Protein AF-A0A933PUY2-F1 (afdb_monomer)

Sequence (256 aa):
MKKISVLILAVFLLTACANAMVKNGATRDSQTAQNSDNEFVKNCPTQDKIGKDYCIFSNISWKVFYDQVAPDIKNCELISEKSPERSHCYWVYAMRAKDPSLCEKINDNFSQNSAGPSYGFLSKSNCKKELHYTAQDSDWRLEAGFPPYSDPVVLVYSGKAKLDGWLIEGGAKGEKNPDPYFHIADKDLQKLPFSMQKNQEYLLKVYSKENKFEKVPQKTIDRLKKFSEKIPATITVDKIEAFTEGSPILTIVDGK

Secondary structure (DSSP, 8-state):
--SHHHHHHHHHHHHHHHHHHHH------HHHHHHHHHHHHHTS-S--HHHHHHHHHHHHHHHHHHS-----GGGGGGS-TT-HHHHHHHHHHHHHHT-HHHHTTS-TTHHHH-SSGGGTT-SHHHHHHHHHHHHTT---EEEEEPPTTSSS-EEEEEEEEEEEEEEEE-S-TT-SSPPEEEEE-HHHHTTS-GGGTT--EEEEEEE-TTS-EEEPPHHHHHHHHTS-TTSPEEEEEEEEEEESSSPPEEEEP---

Radius of gyration: 23.92 Å; Cα contacts (8 Å, |Δi|>4): 377; chains: 1; bounding box: 74×52×61 Å

Mean predicted aligned error: 12.04 Å

pLDDT: mean 75.74, std 13.82, range [39.62, 96.81]

Solvent-accessible surface area (backbone atoms only — not comparable to full-atom values): 14546 Å² total; per-residue (Å²): 132,76,71,65,64,57,57,55,54,53,53,52,55,54,55,52,54,57,56,54,57,68,71,64,64,66,84,73,51,70,65,64,54,55,60,56,60,57,52,58,61,68,67,44,64,93,53,58,74,65,54,36,33,51,47,46,41,48,58,50,48,46,37,53,42,72,66,73,45,83,68,66,72,67,59,40,70,73,24,49,90,89,39,65,55,29,25,47,45,30,44,54,50,16,61,74,70,67,36,66,74,38,19,72,70,27,54,53,75,51,41,79,69,53,95,52,86,76,46,63,64,55,28,36,69,48,41,45,50,49,42,52,48,59,68,52,93,45,67,51,40,80,60,32,59,53,53,92,75,46,85,57,39,34,42,32,33,38,27,74,44,79,39,42,19,39,77,43,89,43,68,64,95,84,57,93,75,47,62,51,22,37,35,48,36,76,90,41,33,80,74,46,62,69,94,49,49,85,56,50,58,23,39,49,31,26,64,44,96,82,80,40,82,40,79,59,54,66,70,57,53,56,56,46,60,70,37,41,100,88,41,68,38,75,47,55,31,44,38,37,37,41,39,73,58,73,68,30,34,39,22,33,58,88,69,129

Foldseek 3Di:
DPPVVVVVVVVVVVVVVVVVVVVPPDPPPPPVVLVVLVVQLVPQPPDPLLSSLLSLLQSLQCCLQPVVDNPPLCSLVVRDLPDQSSLVSLLSNCQVVLPLVSLVSHDQVVLPPPPDLQSVCSHSVNSVVLSVLSVPDAQWDFNHFDRVPPVFTKTKIFGKDKFWWAWDQDDDPPDPDGFIKTFTDLVCLSNDRPVRSVARIAGEWAQDPVRDTDGDPVVVVVVRVVCDPVHTDIFIFGMWMDTSDDHIHTYGHPDD

Structure (mmCIF, N/CA/C/O backbone):
data_AF-A0A933PUY2-F1
#
_entry.id   AF-A0A933PUY2-F1
#
loop_
_atom_site.group_PDB
_atom_site.id
_atom_site.type_symbol
_atom_site.label_atom_id
_atom_site.label_alt_id
_atom_site.label_comp_id
_atom_site.label_asym_id
_atom_site.label_entity_id
_atom_site.label_seq_id
_atom_site.pdbx_PDB_ins_code
_atom_site.Cartn_x
_atom_site.Cartn_y
_atom_site.Cartn_z
_atom_site.occupancy
_atom_site.B_iso_or_equiv
_atom_site.auth_seq_id
_atom_site.auth_comp_id
_atom_site.auth_asym_id
_atom_site.auth_atom_id
_atom_site.pdbx_PDB_model_num
ATOM 1 N N . MET A 1 1 ? -52.026 -31.944 -25.870 1.00 57.47 1 MET A N 1
ATOM 2 C CA . MET A 1 1 ? -50.847 -31.838 -26.767 1.00 57.47 1 MET A CA 1
ATOM 3 C C . MET A 1 1 ? -50.305 -30.410 -26.987 1.00 57.47 1 MET A C 1
ATOM 5 O O . MET A 1 1 ? -49.364 -30.263 -27.746 1.00 57.47 1 MET A O 1
ATOM 9 N N . LYS A 1 2 ? -50.782 -29.352 -26.298 1.00 57.75 2 LYS A N 1
ATOM 10 C CA . LYS A 1 2 ? -50.285 -27.967 -26.506 1.00 57.75 2 LYS A CA 1
ATOM 11 C C . LYS A 1 2 ? -49.061 -27.549 -25.663 1.00 57.75 2 LYS A C 1
ATOM 13 O O . LYS A 1 2 ? -48.456 -26.529 -25.954 1.00 57.75 2 LYS A O 1
ATOM 18 N N . LYS A 1 3 ? -48.670 -28.319 -24.637 1.00 56.59 3 LYS A N 1
ATOM 19 C CA . LYS A 1 3 ? -47.583 -27.932 -23.710 1.00 56.59 3 LYS A CA 1
ATOM 20 C C . LYS A 1 3 ? -46.166 -28.244 -24.220 1.00 56.59 3 LYS A C 1
ATOM 22 O O . LYS A 1 3 ? -45.227 -27.571 -23.822 1.00 56.59 3 LYS A O 1
ATOM 27 N N . ILE A 1 4 ? -46.015 -29.206 -25.134 1.00 68.88 4 ILE A N 1
ATOM 28 C CA . ILE A 1 4 ? -44.698 -29.610 -25.663 1.00 68.88 4 ILE A CA 1
ATOM 29 C C . ILE A 1 4 ? -44.145 -28.558 -26.643 1.00 68.88 4 ILE A C 1
ATOM 31 O O . ILE A 1 4 ? -42.944 -28.312 -26.674 1.00 68.88 4 ILE A O 1
ATOM 35 N N . SER A 1 5 ? -45.019 -27.849 -27.366 1.00 65.38 5 SER A N 1
ATOM 36 C CA . SER A 1 5 ? -44.603 -26.856 -28.368 1.00 65.38 5 SER A CA 1
ATOM 37 C C . SER A 1 5 ? -43.933 -25.611 -27.771 1.00 65.38 5 SER A C 1
ATOM 39 O O . SER A 1 5 ? -43.093 -25.001 -28.424 1.00 65.38 5 SER A O 1
ATOM 41 N N . VAL A 1 6 ? -44.273 -25.237 -26.532 1.00 71.69 6 VAL A N 1
ATOM 42 C CA . VAL A 1 6 ? -43.712 -24.042 -25.872 1.00 71.69 6 VAL A CA 1
ATOM 43 C C . VAL A 1 6 ? -42.293 -24.304 -25.359 1.00 71.69 6 VAL A C 1
ATOM 45 O O . VAL A 1 6 ? -41.432 -23.432 -25.437 1.00 71.69 6 VAL A O 1
ATOM 48 N N . LEU A 1 7 ? -42.025 -25.527 -24.892 1.00 71.75 7 LEU A N 1
ATOM 49 C CA . LEU A 1 7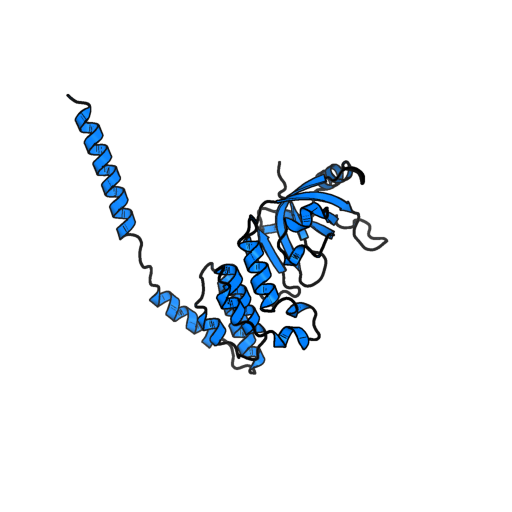 ? -40.720 -25.918 -24.356 1.00 71.75 7 LEU A CA 1
ATOM 50 C C . LEU A 1 7 ? -39.645 -25.988 -25.448 1.00 71.75 7 LEU A C 1
ATOM 52 O O . LEU A 1 7 ? -38.524 -25.541 -25.231 1.00 71.75 7 LEU A O 1
ATOM 56 N N . ILE A 1 8 ? -40.002 -26.464 -26.644 1.00 72.50 8 ILE A N 1
ATOM 57 C CA . ILE A 1 8 ? -39.070 -26.524 -27.780 1.00 72.50 8 ILE A CA 1
ATOM 58 C C . ILE A 1 8 ? -38.694 -25.107 -28.243 1.00 72.50 8 ILE A C 1
ATOM 60 O O . ILE A 1 8 ? -37.520 -24.834 -28.481 1.00 72.50 8 ILE A O 1
ATOM 64 N N . LEU A 1 9 ? -39.651 -24.172 -28.284 1.00 71.81 9 LEU A N 1
ATOM 65 C CA . LEU A 1 9 ? -39.380 -22.791 -28.697 1.00 71.81 9 LEU A CA 1
ATOM 66 C C . LEU A 1 9 ? -38.437 -22.059 -27.720 1.00 71.81 9 LEU A C 1
ATOM 68 O O . LEU A 1 9 ? -37.551 -21.323 -28.152 1.00 71.81 9 LEU A O 1
ATOM 72 N N . ALA A 1 10 ? -38.586 -22.297 -26.412 1.00 70.94 10 ALA A N 1
ATOM 73 C CA . ALA A 1 10 ? -37.725 -21.701 -25.387 1.00 70.94 10 ALA A CA 1
ATOM 74 C C . ALA A 1 10 ? -36.272 -22.206 -25.468 1.00 70.94 10 ALA A C 1
ATOM 76 O O . ALA A 1 10 ? -35.338 -21.420 -25.311 1.00 70.94 10 ALA A O 1
ATOM 77 N N . VAL A 1 11 ? -36.067 -23.493 -25.772 1.00 74.12 11 VAL A N 1
ATOM 78 C CA . VAL A 1 11 ? -34.722 -24.073 -25.936 1.00 74.12 11 VAL A CA 1
ATOM 79 C C . VAL A 1 11 ? -34.009 -23.489 -27.161 1.00 74.12 11 VAL A C 1
ATOM 81 O O . VAL A 1 11 ? -32.826 -23.157 -27.064 1.00 74.12 11 VAL A O 1
ATOM 84 N N . PHE A 1 12 ? -34.721 -23.283 -28.277 1.00 69.12 12 PHE A N 1
ATOM 85 C CA . PHE A 1 12 ? -34.154 -22.650 -29.478 1.00 69.12 12 PHE A CA 1
ATOM 86 C C . PHE A 1 12 ? -33.810 -21.167 -29.269 1.00 69.12 12 PHE A C 1
ATOM 88 O O . PHE A 1 12 ? -32.767 -20.708 -29.736 1.00 69.12 12 PHE A O 1
ATOM 95 N N . LEU A 1 13 ? -34.629 -20.421 -28.520 1.00 64.12 13 LEU A N 1
ATOM 96 C CA . LEU A 1 13 ? -34.333 -19.026 -28.167 1.00 64.12 13 LEU A CA 1
ATOM 97 C C . LEU A 1 13 ? -33.094 -18.907 -27.264 1.00 64.12 13 LEU A C 1
ATOM 99 O O . LEU A 1 13 ? -32.265 -18.022 -27.473 1.00 64.12 13 LEU A O 1
ATOM 103 N N . LEU A 1 14 ? -32.915 -19.827 -26.313 1.00 61.06 14 LEU A N 1
ATOM 104 C CA . LEU A 1 14 ? -31.740 -19.837 -25.435 1.00 61.06 14 LEU A CA 1
ATOM 105 C C . LEU A 1 14 ? -30.445 -20.211 -26.179 1.00 61.06 14 LEU A C 1
ATOM 107 O O . LEU A 1 14 ? -29.402 -19.606 -25.928 1.00 61.06 14 LEU A O 1
ATOM 111 N N . THR A 1 15 ? -30.497 -21.144 -27.136 1.00 65.06 15 THR A N 1
ATOM 112 C CA . THR A 1 15 ? -29.311 -21.515 -27.939 1.00 65.06 15 THR A CA 1
ATOM 113 C C . THR A 1 15 ? -28.927 -20.449 -28.968 1.00 65.06 15 THR A C 1
ATOM 115 O O . THR A 1 15 ? -27.737 -20.253 -29.225 1.00 65.06 15 THR A O 1
ATOM 118 N N . ALA A 1 16 ? -29.891 -19.704 -29.516 1.00 58.81 16 ALA A N 1
ATOM 119 C CA . ALA A 1 16 ? -29.602 -18.589 -30.419 1.00 58.81 16 ALA A CA 1
ATOM 120 C C . ALA A 1 16 ? -28.884 -17.426 -29.705 1.00 58.81 16 ALA A C 1
ATOM 122 O O . ALA A 1 16 ? -27.938 -16.857 -30.256 1.00 58.81 16 ALA A O 1
ATOM 123 N N . CYS A 1 17 ? -29.259 -17.119 -28.458 1.00 54.66 17 CYS A N 1
ATOM 124 C CA . CYS A 1 17 ? -28.593 -16.078 -27.668 1.00 54.66 17 CYS A CA 1
ATOM 125 C C . CYS A 1 17 ? -27.148 -16.446 -27.296 1.00 54.66 17 CYS A C 1
ATOM 127 O O . CYS A 1 17 ? -26.269 -15.587 -27.355 1.00 54.66 17 CYS A O 1
ATOM 129 N N . ALA A 1 18 ? -26.873 -17.718 -26.983 1.00 54.16 18 ALA A N 1
ATOM 130 C CA . ALA A 1 18 ? -25.517 -18.169 -26.657 1.00 54.16 18 ALA A CA 1
ATOM 131 C C . ALA A 1 18 ? -24.551 -18.029 -27.852 1.00 54.16 18 ALA A C 1
ATOM 133 O O . ALA A 1 18 ? -23.418 -17.579 -27.690 1.00 54.16 18 ALA A O 1
ATOM 134 N N . ASN A 1 19 ? -25.012 -18.321 -29.073 1.00 53.06 19 ASN A N 1
ATOM 135 C CA . ASN A 1 19 ? -24.177 -18.220 -30.275 1.00 53.06 19 ASN A CA 1
ATOM 136 C C . ASN A 1 19 ? -23.963 -16.774 -30.759 1.00 53.06 19 ASN A C 1
ATOM 138 O O . ASN A 1 19 ? -22.930 -16.479 -31.365 1.00 53.06 19 ASN A O 1
ATOM 142 N N . ALA A 1 20 ? -24.891 -15.856 -30.467 1.00 52.94 20 ALA A N 1
ATOM 143 C CA . ALA A 1 20 ? -24.718 -14.432 -30.762 1.00 52.94 20 ALA A CA 1
ATOM 144 C C . ALA A 1 20 ? -23.666 -13.766 -29.852 1.00 52.94 20 ALA A C 1
ATOM 146 O O . ALA A 1 20 ? -22.964 -12.853 -30.286 1.00 52.94 20 ALA A O 1
ATOM 147 N N . MET A 1 21 ? -23.499 -14.257 -28.619 1.00 48.38 21 MET A N 1
ATOM 148 C CA . MET A 1 21 ? -22.499 -13.731 -27.680 1.00 48.38 21 MET A CA 1
ATOM 149 C C . MET A 1 21 ? -21.068 -14.195 -27.994 1.00 48.38 21 MET A C 1
ATOM 151 O O . MET A 1 21 ? -20.126 -13.458 -27.723 1.00 48.38 21 MET A O 1
ATOM 155 N N . VAL A 1 22 ? -20.884 -15.355 -28.638 1.00 48.91 22 VAL A N 1
ATOM 156 C CA . VAL A 1 22 ? -19.548 -15.853 -29.033 1.00 48.91 22 VAL A CA 1
ATOM 157 C C . VAL A 1 22 ? -19.004 -15.143 -30.282 1.00 48.91 22 VAL A C 1
ATOM 159 O O . VAL A 1 22 ? -17.794 -14.992 -30.417 1.00 48.91 22 VAL A O 1
ATOM 162 N N . LYS A 1 23 ? -19.868 -14.653 -31.184 1.00 45.50 23 LYS A N 1
ATOM 163 C CA . LYS A 1 23 ? -19.433 -13.964 -32.419 1.00 45.50 23 LYS A CA 1
ATOM 164 C C . LYS A 1 23 ? -19.287 -12.446 -32.297 1.00 45.50 23 LYS A C 1
ATOM 166 O O . LYS A 1 23 ? -18.572 -11.858 -33.099 1.00 45.50 23 LYS A O 1
ATOM 171 N N . ASN A 1 24 ? -19.904 -11.830 -31.288 1.00 42.94 24 ASN A N 1
ATOM 172 C CA . ASN A 1 24 ? -19.776 -10.393 -31.014 1.00 42.94 24 ASN A CA 1
ATOM 173 C C . ASN A 1 24 ? -18.809 -10.075 -29.862 1.00 42.94 24 ASN A C 1
ATOM 175 O O . ASN A 1 24 ? -18.740 -8.927 -29.421 1.00 42.94 24 ASN A O 1
ATOM 179 N N . GLY A 1 25 ? -18.019 -11.060 -29.418 1.00 43.62 25 GLY A N 1
ATOM 180 C CA . GLY A 1 25 ? -16.752 -10.838 -28.721 1.00 43.62 25 GLY A CA 1
ATOM 181 C C . GLY A 1 25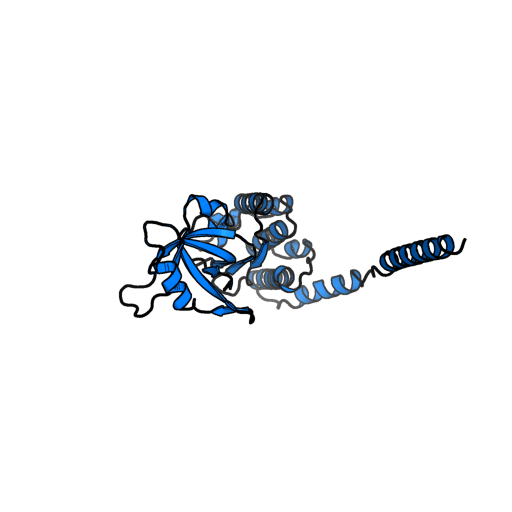 ? -15.758 -10.195 -29.682 1.00 43.62 25 GLY A C 1
ATOM 182 O O . GLY A 1 25 ? -14.834 -10.838 -30.170 1.00 43.62 25 GLY A O 1
ATOM 183 N N . ALA A 1 26 ? -16.035 -8.938 -30.016 1.00 43.59 26 ALA A N 1
ATOM 184 C CA . ALA A 1 26 ? -15.254 -8.108 -30.895 1.00 43.59 26 ALA A CA 1
ATOM 185 C C . ALA A 1 26 ? -13.803 -8.094 -30.410 1.00 43.59 26 ALA A C 1
ATOM 187 O O . ALA A 1 26 ? -13.485 -7.569 -29.342 1.00 43.59 26 ALA A O 1
ATOM 188 N N . THR A 1 27 ? -12.926 -8.627 -31.253 1.00 43.50 27 THR A N 1
ATOM 189 C CA . THR A 1 27 ? -11.567 -8.136 -31.451 1.00 43.50 27 THR A CA 1
ATOM 190 C C . THR A 1 27 ? -11.649 -6.640 -31.746 1.00 43.50 27 THR A C 1
ATOM 192 O O . THR A 1 27 ? -11.648 -6.214 -32.896 1.00 43.50 27 THR A O 1
ATOM 195 N N . ARG A 1 28 ? -11.814 -5.831 -30.700 1.00 43.00 28 ARG A N 1
ATOM 196 C CA . ARG A 1 28 ? -11.628 -4.387 -30.758 1.00 43.00 28 ARG A CA 1
ATOM 197 C C . ARG A 1 28 ? -10.122 -4.169 -30.841 1.00 43.00 28 ARG A C 1
ATOM 199 O O . ARG A 1 28 ? -9.434 -4.218 -29.830 1.00 43.00 28 ARG A O 1
ATOM 206 N N . ASP A 1 29 ? -9.636 -4.095 -32.074 1.00 47.53 29 ASP A N 1
ATOM 207 C CA . ASP A 1 29 ? -8.314 -3.675 -32.535 1.00 47.53 29 ASP A CA 1
ATOM 208 C C . ASP A 1 29 ? -7.186 -3.647 -31.491 1.00 47.53 29 ASP A C 1
ATOM 210 O O . ASP A 1 29 ? -6.695 -2.589 -31.091 1.00 47.53 29 ASP A O 1
ATOM 214 N N . SER A 1 30 ? -6.675 -4.828 -31.137 1.00 49.94 30 SER A N 1
ATOM 215 C CA . SER A 1 30 ? -5.398 -4.947 -30.418 1.00 49.94 30 SER A CA 1
ATOM 216 C C . SER A 1 30 ? -4.246 -4.249 -31.163 1.00 49.94 30 SER A C 1
ATOM 218 O O . SER A 1 30 ? -3.266 -3.865 -30.536 1.00 49.94 30 SER A O 1
ATOM 220 N N . GLN A 1 31 ? -4.353 -4.063 -32.484 1.00 45.78 31 GLN A N 1
ATOM 221 C CA . GLN A 1 31 ? -3.331 -3.403 -33.303 1.00 45.78 31 GLN A CA 1
ATOM 222 C C . GLN A 1 31 ? -3.412 -1.869 -33.266 1.00 45.78 31 GLN A C 1
ATOM 224 O O . GLN A 1 31 ? -2.373 -1.210 -33.272 1.00 45.78 31 GLN A O 1
ATOM 229 N N . THR A 1 32 ? -4.608 -1.281 -33.165 1.00 46.34 32 THR A N 1
ATOM 230 C CA . THR A 1 32 ? -4.757 0.183 -33.057 1.00 46.34 32 THR A CA 1
ATOM 231 C C . THR A 1 32 ? -4.346 0.671 -31.662 1.00 46.34 32 THR A C 1
ATOM 233 O O . THR A 1 32 ? -3.706 1.715 -31.548 1.00 46.34 32 THR A O 1
ATOM 236 N N . ALA A 1 33 ? -4.598 -0.125 -30.613 1.00 49.84 33 ALA A N 1
ATOM 237 C CA . ALA A 1 33 ? -4.091 0.149 -29.266 1.00 49.84 33 ALA A CA 1
ATOM 238 C C . ALA A 1 33 ? -2.550 0.058 -29.193 1.00 49.84 33 ALA A C 1
ATOM 240 O O . ALA A 1 33 ? -1.905 1.004 -28.741 1.00 49.84 33 ALA A O 1
ATOM 241 N N . GLN A 1 34 ? -1.949 -1.003 -29.754 1.00 50.91 34 GLN A N 1
ATOM 242 C CA . GLN A 1 34 ? -0.489 -1.198 -29.748 1.00 50.91 34 GLN A CA 1
ATOM 243 C C . GLN A 1 34 ? 0.292 -0.082 -30.460 1.00 50.91 34 GLN A C 1
ATOM 245 O O . GLN A 1 34 ? 1.385 0.283 -30.022 1.00 50.91 34 GLN A O 1
ATOM 250 N N . ASN A 1 35 ? -0.249 0.492 -31.540 1.00 51.06 35 ASN A N 1
ATOM 251 C CA . ASN A 1 35 ? 0.417 1.595 -32.241 1.00 51.06 35 ASN A CA 1
ATOM 252 C C . ASN A 1 35 ? 0.384 2.911 -31.448 1.00 51.06 35 ASN A C 1
ATOM 254 O O . ASN A 1 35 ? 1.354 3.668 -31.505 1.00 51.06 35 ASN A O 1
ATOM 258 N N . SER A 1 36 ? -0.669 3.146 -30.658 1.00 57.84 36 SER A N 1
ATOM 259 C CA . SER A 1 36 ? -0.760 4.313 -29.767 1.00 57.84 36 SER A CA 1
ATOM 260 C C . SER A 1 36 ? 0.171 4.209 -28.549 1.00 57.84 36 SER A C 1
ATOM 262 O O . SER A 1 36 ? 0.655 5.218 -28.035 1.00 57.84 36 SER A O 1
ATOM 264 N N . ASP A 1 37 ? 0.501 2.990 -28.110 1.00 59.59 37 ASP A N 1
ATOM 265 C CA . ASP A 1 37 ? 1.327 2.767 -26.920 1.00 59.59 37 ASP A CA 1
ATOM 266 C C . ASP A 1 37 ? 2.789 3.196 -27.110 1.00 59.59 37 ASP A C 1
ATOM 268 O O . ASP A 1 37 ? 3.409 3.712 -26.177 1.00 59.59 37 ASP A O 1
ATOM 272 N N . ASN A 1 38 ? 3.312 3.077 -28.333 1.00 64.19 38 ASN A N 1
ATOM 273 C CA . ASN A 1 38 ? 4.666 3.520 -28.677 1.00 64.19 38 ASN A CA 1
ATOM 274 C C . ASN A 1 38 ? 4.781 5.036 -28.896 1.00 64.19 38 ASN A C 1
ATOM 276 O O . ASN A 1 38 ? 5.894 5.562 -28.927 1.00 64.19 38 ASN A O 1
ATOM 280 N N . GLU A 1 39 ? 3.672 5.752 -29.075 1.00 73.69 39 GLU A N 1
ATOM 281 C CA . GLU A 1 39 ? 3.687 7.196 -29.330 1.00 73.69 39 GLU A CA 1
ATOM 282 C C . GLU A 1 39 ? 4.026 7.995 -28.062 1.00 73.69 39 GLU A C 1
ATOM 284 O O . GLU A 1 39 ? 4.783 8.959 -28.112 1.00 73.69 39 GLU A O 1
ATOM 289 N N . PHE A 1 40 ? 3.597 7.521 -26.890 1.00 69.56 40 PHE A N 1
ATOM 290 C CA . PHE A 1 40 ? 3.908 8.166 -25.609 1.00 69.56 40 PHE A CA 1
ATOM 291 C C . PHE A 1 40 ? 5.377 8.042 -25.208 1.00 69.56 40 PHE A C 1
ATOM 293 O O . PHE A 1 40 ? 5.968 9.010 -24.736 1.00 69.56 40 PHE A O 1
ATOM 300 N N . VAL A 1 41 ? 5.994 6.880 -25.449 1.00 69.06 41 VAL A N 1
ATOM 301 C CA . VAL A 1 41 ? 7.438 6.684 -25.222 1.00 69.06 41 VAL A CA 1
ATOM 302 C C . VAL A 1 41 ? 8.251 7.660 -26.078 1.00 69.06 41 VAL A C 1
ATOM 304 O O . VAL A 1 41 ? 9.275 8.176 -25.631 1.00 69.06 41 VAL A O 1
ATOM 307 N N . LYS A 1 42 ? 7.783 7.948 -27.300 1.00 76.25 42 LYS A N 1
ATOM 308 C CA . LYS A 1 42 ? 8.421 8.910 -28.210 1.00 76.25 42 LYS A CA 1
ATOM 309 C C . LYS A 1 42 ? 8.278 10.361 -27.741 1.00 76.25 42 LYS A C 1
ATOM 311 O O . LYS A 1 42 ? 9.130 11.170 -28.089 1.00 76.25 42 LYS A O 1
ATOM 316 N N . ASN A 1 43 ? 7.258 10.670 -26.937 1.00 81.75 43 ASN A N 1
ATOM 317 C CA . ASN A 1 43 ? 7.008 12.012 -26.404 1.00 81.75 43 ASN A CA 1
ATOM 318 C C . ASN A 1 43 ? 7.809 12.332 -25.136 1.00 81.75 43 ASN A C 1
ATOM 320 O O . ASN A 1 43 ? 7.717 13.450 -24.631 1.00 81.75 43 ASN A O 1
ATOM 324 N N . CYS A 1 44 ? 8.611 11.394 -24.622 1.00 81.75 44 CYS A N 1
ATOM 325 C CA . CYS A 1 44 ? 9.568 11.719 -23.575 1.00 81.75 44 CYS A CA 1
ATOM 326 C C . CYS A 1 44 ? 10.633 12.667 -24.149 1.00 81.75 44 CYS A C 1
ATOM 328 O O . CYS A 1 44 ? 11.358 12.261 -25.064 1.00 81.75 44 CYS A O 1
ATOM 330 N N . PRO A 1 45 ? 10.732 13.920 -23.656 1.00 76.50 45 PRO A N 1
ATOM 331 C CA . PRO A 1 45 ? 11.694 14.880 -24.175 1.00 76.50 45 PRO A CA 1
ATOM 332 C C . PRO A 1 45 ? 13.106 14.303 -24.089 1.00 76.50 45 PRO A C 1
ATOM 334 O O . PRO A 1 45 ? 13.400 13.479 -23.220 1.00 76.50 45 PRO A O 1
ATOM 337 N N . THR A 1 46 ? 13.988 14.742 -24.987 1.00 65.25 46 THR A N 1
ATOM 338 C CA . THR A 1 46 ? 15.416 14.398 -24.973 1.00 65.25 46 THR A CA 1
ATOM 339 C C . THR A 1 46 ? 16.101 15.065 -23.779 1.00 65.25 46 THR A C 1
ATOM 341 O O . THR A 1 46 ? 16.874 16.009 -23.927 1.00 65.25 46 THR A O 1
ATOM 344 N N . GLN A 1 47 ? 15.748 14.625 -22.579 1.00 61.16 47 GLN A N 1
ATOM 345 C CA . GLN A 1 47 ? 16.474 14.900 -21.354 1.00 61.16 47 GLN A CA 1
ATOM 346 C C . GLN A 1 47 ? 17.725 14.015 -21.310 1.00 61.16 47 GLN A C 1
ATOM 348 O O . GLN A 1 47 ? 17.969 13.195 -22.205 1.00 61.16 47 GLN A O 1
ATOM 353 N N . ASP A 1 48 ? 18.534 14.186 -20.268 1.00 79.38 48 ASP A N 1
ATOM 354 C CA . ASP A 1 48 ? 19.587 13.228 -19.967 1.00 79.38 48 ASP A CA 1
ATOM 355 C C . ASP A 1 48 ? 19.018 11.802 -19.796 1.00 79.38 48 ASP A C 1
ATOM 357 O O . ASP A 1 48 ? 17.806 11.560 -19.750 1.00 79.38 48 ASP A O 1
ATOM 361 N N . LYS A 1 49 ? 19.915 10.814 -19.750 1.00 77.25 49 LYS A N 1
ATOM 362 C CA . LYS A 1 49 ? 19.523 9.401 -19.691 1.00 77.25 49 LYS A CA 1
ATOM 363 C C . LYS A 1 49 ? 18.584 9.104 -18.510 1.00 77.25 49 LYS A C 1
ATOM 365 O O . LYS A 1 49 ? 17.671 8.299 -18.664 1.00 77.25 49 LYS A O 1
ATOM 370 N N . ILE A 1 50 ? 18.788 9.781 -17.380 1.00 76.69 50 ILE A N 1
ATOM 371 C CA . ILE A 1 50 ? 17.995 9.617 -16.158 1.00 76.69 50 ILE A CA 1
ATOM 372 C C . ILE A 1 50 ? 16.572 10.141 -16.384 1.00 76.69 50 ILE A C 1
ATOM 374 O O . ILE A 1 50 ? 15.611 9.410 -16.148 1.00 76.69 50 ILE A O 1
ATOM 378 N N . GLY A 1 51 ? 16.424 11.355 -16.922 1.00 81.50 51 GLY A N 1
ATOM 379 C CA . GLY A 1 51 ? 15.119 11.943 -17.230 1.00 81.50 51 GLY A CA 1
ATOM 380 C C . GLY A 1 51 ? 14.310 11.115 -18.232 1.00 81.50 51 GLY A C 1
ATOM 381 O O . GLY A 1 51 ? 13.094 10.965 -18.086 1.00 81.50 51 GLY A O 1
ATOM 382 N N . LYS A 1 52 ? 14.980 10.488 -19.210 1.00 84.81 52 LYS A N 1
ATOM 383 C CA . LYS A 1 52 ? 14.321 9.589 -20.169 1.00 84.81 52 LYS A CA 1
ATOM 384 C C . LYS A 1 52 ? 13.791 8.310 -19.514 1.00 84.81 52 LYS A C 1
ATOM 386 O O . LYS A 1 52 ? 12.617 7.993 -19.703 1.00 84.81 52 LYS A O 1
ATOM 391 N N . ASP A 1 53 ? 14.629 7.583 -18.773 1.00 83.75 53 ASP A N 1
ATOM 392 C CA . ASP A 1 53 ? 14.234 6.343 -18.079 1.00 83.75 53 ASP A CA 1
ATOM 393 C C . ASP A 1 53 ? 13.054 6.597 -17.134 1.00 83.75 53 ASP A C 1
ATOM 395 O O . ASP A 1 53 ? 12.061 5.862 -17.127 1.00 83.75 53 ASP A O 1
ATOM 399 N N . TYR A 1 54 ? 13.133 7.711 -16.414 1.00 80.69 54 TYR A N 1
ATOM 400 C CA . TYR A 1 54 ? 12.096 8.171 -15.513 1.00 80.69 54 TYR A CA 1
ATOM 401 C C . TYR A 1 54 ? 10.784 8.491 -16.236 1.00 80.69 54 TYR A C 1
ATOM 403 O O . TYR A 1 54 ? 9.729 7.978 -15.854 1.00 80.69 54 TYR A O 1
ATOM 411 N N . CYS A 1 55 ? 10.824 9.265 -17.325 1.00 84.75 55 CYS A N 1
ATOM 412 C CA . CYS A 1 55 ? 9.634 9.573 -18.119 1.00 84.75 55 CYS A CA 1
ATOM 413 C C . CYS A 1 55 ? 8.951 8.305 -18.661 1.00 84.75 55 CYS A C 1
ATOM 415 O O . CYS A 1 55 ? 7.727 8.165 -18.571 1.00 84.75 55 CYS A O 1
ATOM 417 N N . ILE A 1 56 ? 9.731 7.347 -19.175 1.00 82.62 56 ILE A N 1
ATOM 418 C CA . ILE A 1 56 ? 9.208 6.072 -19.687 1.00 82.62 56 ILE A CA 1
ATOM 419 C C . ILE A 1 56 ? 8.517 5.292 -18.567 1.00 82.62 56 ILE A C 1
ATOM 421 O O . ILE A 1 56 ? 7.353 4.914 -18.706 1.00 82.62 56 ILE A O 1
ATOM 425 N N . PHE A 1 57 ? 9.206 5.092 -17.442 1.00 81.94 57 PHE A N 1
ATOM 426 C CA . PHE A 1 57 ? 8.667 4.386 -16.280 1.00 81.94 57 PHE A CA 1
ATOM 427 C C . PHE A 1 57 ? 7.351 4.972 -15.786 1.00 81.94 57 PHE A C 1
ATOM 429 O O . PHE A 1 57 ? 6.423 4.256 -15.412 1.00 81.94 57 PHE A O 1
ATOM 436 N N . SER A 1 58 ? 7.272 6.287 -15.808 1.00 79.31 58 SER A N 1
ATOM 437 C CA . SER A 1 58 ? 6.145 7.031 -15.278 1.00 79.31 58 SER A CA 1
ATOM 438 C C . SER A 1 58 ? 4.919 6.840 -16.139 1.00 79.31 58 SER A C 1
ATOM 440 O O . SER A 1 58 ? 3.871 6.461 -15.627 1.00 79.31 58 SER A O 1
ATOM 442 N N . ASN A 1 59 ? 5.079 6.975 -17.454 1.00 81.38 59 ASN A N 1
ATOM 443 C CA . ASN A 1 59 ? 4.019 6.670 -18.406 1.00 81.38 59 ASN A CA 1
ATOM 444 C C . ASN A 1 59 ? 3.554 5.210 -18.302 1.00 81.38 59 ASN A C 1
ATOM 446 O O . ASN A 1 59 ? 2.352 4.950 -18.342 1.00 81.38 59 ASN A O 1
ATOM 450 N N . ILE A 1 60 ? 4.482 4.260 -18.123 1.00 80.19 60 ILE A N 1
ATOM 451 C CA . ILE A 1 60 ? 4.127 2.850 -17.909 1.00 80.19 60 ILE A CA 1
ATOM 452 C C . ILE A 1 60 ? 3.315 2.701 -16.624 1.00 80.19 60 ILE A C 1
ATOM 454 O O . ILE A 1 60 ? 2.228 2.139 -16.666 1.00 80.19 60 ILE A O 1
ATOM 458 N N . SER A 1 61 ? 3.803 3.232 -15.503 1.00 73.31 61 SER A N 1
ATOM 459 C CA . SER A 1 61 ? 3.147 3.113 -14.198 1.00 73.31 61 SER A CA 1
ATOM 460 C C . SER A 1 61 ? 1.738 3.694 -14.227 1.00 73.31 61 SER A C 1
ATOM 462 O O . SER A 1 61 ? 0.795 3.018 -13.826 1.00 73.31 61 SER A O 1
ATOM 464 N N . TRP A 1 62 ? 1.569 4.895 -14.789 1.00 73.06 62 TRP A N 1
ATOM 465 C CA . TRP A 1 62 ? 0.254 5.512 -14.967 1.00 73.06 62 TRP A CA 1
ATOM 466 C C . TRP A 1 62 ? -0.707 4.593 -15.737 1.00 73.06 62 TRP A C 1
ATOM 468 O O . TRP A 1 62 ? -1.814 4.340 -15.263 1.00 73.06 62 TRP A O 1
ATOM 478 N N . LYS A 1 63 ? -0.276 4.005 -16.860 1.00 76.25 63 LYS A N 1
ATOM 479 C CA . LYS A 1 63 ? -1.116 3.066 -17.626 1.00 76.25 63 LYS A CA 1
ATOM 480 C C . LYS A 1 63 ? -1.430 1.783 -16.862 1.00 76.25 63 LYS A C 1
ATOM 482 O O . LYS A 1 63 ? -2.571 1.324 -16.884 1.00 76.25 63 LYS A O 1
ATOM 487 N N . VAL A 1 64 ? -0.438 1.195 -16.184 1.00 71.12 64 VAL A N 1
ATOM 488 C CA . VAL A 1 64 ? -0.649 -0.037 -15.408 1.00 71.12 64 VAL A CA 1
ATOM 489 C C . VAL A 1 64 ? -1.651 0.201 -14.276 1.00 71.12 64 VAL A C 1
ATOM 491 O O . VAL A 1 64 ? -2.449 -0.693 -13.998 1.00 71.12 64 VAL A O 1
ATOM 494 N N . PHE A 1 65 ? -1.629 1.364 -13.627 1.00 67.88 65 PHE A N 1
ATOM 495 C CA . PHE A 1 65 ? -2.473 1.614 -12.460 1.00 67.88 65 PHE A CA 1
ATOM 496 C C . PHE A 1 65 ? -3.855 2.179 -12.800 1.00 67.88 65 PHE A C 1
ATOM 498 O O . PHE A 1 65 ? -4.836 1.739 -12.208 1.00 67.88 65 PHE A O 1
ATOM 505 N N . TYR A 1 66 ? -3.972 3.101 -13.759 1.00 68.25 66 TYR A N 1
ATOM 506 C CA . TYR A 1 66 ? -5.231 3.823 -13.984 1.00 68.25 66 TYR A CA 1
ATOM 507 C C . TYR A 1 66 ? -6.056 3.278 -15.144 1.00 68.25 66 TYR A C 1
ATOM 509 O O . TYR A 1 66 ? -7.273 3.141 -15.023 1.00 68.25 66 TYR A O 1
ATOM 517 N N . ASP A 1 67 ? -5.415 2.910 -16.251 1.00 66.44 67 ASP A N 1
ATOM 518 C CA . ASP A 1 67 ? -6.158 2.646 -17.486 1.00 66.44 67 ASP A CA 1
ATOM 519 C C . ASP A 1 67 ? -6.743 1.230 -17.540 1.00 66.44 67 ASP A C 1
ATOM 521 O O . ASP A 1 67 ? -7.413 0.874 -18.506 1.00 66.44 67 ASP A O 1
ATOM 525 N N . GLN A 1 68 ? -6.474 0.388 -16.531 1.00 63.78 68 GLN A N 1
ATOM 526 C CA . GLN A 1 68 ? -6.785 -1.050 -16.505 1.00 63.78 68 GLN A CA 1
ATOM 527 C C . GLN A 1 68 ? -6.290 -1.832 -17.735 1.00 63.78 68 GLN A C 1
ATOM 529 O O . GLN A 1 68 ? -6.442 -3.053 -17.793 1.00 63.78 68 GLN A O 1
ATOM 534 N N . VAL A 1 69 ? -5.598 -1.195 -18.673 1.00 67.19 69 VAL A N 1
ATOM 535 C CA . VAL A 1 69 ? -4.879 -1.849 -19.755 1.00 67.19 69 VAL A CA 1
ATOM 536 C C . VAL A 1 69 ? -3.653 -2.492 -19.127 1.00 67.19 69 VAL A C 1
ATOM 538 O O . VAL A 1 69 ? -2.951 -1.860 -18.341 1.00 67.19 69 VAL A O 1
ATOM 541 N N . ALA A 1 70 ? -3.432 -3.779 -19.386 1.00 62.16 70 ALA A N 1
ATOM 542 C CA . ALA A 1 70 ? -2.140 -4.391 -19.112 1.00 62.16 70 ALA A CA 1
ATOM 543 C C . ALA A 1 70 ? -1.211 -3.894 -20.225 1.00 62.16 70 ALA A C 1
ATOM 545 O O . ALA A 1 70 ? -1.397 -4.320 -21.368 1.00 62.16 70 ALA A O 1
ATOM 546 N N . PRO A 1 71 ? -0.292 -2.950 -19.966 1.00 67.44 71 PRO A N 1
ATOM 547 C CA . PRO A 1 71 ? 0.610 -2.529 -21.021 1.00 67.44 71 PRO A CA 1
ATOM 548 C C . PRO A 1 71 ? 1.535 -3.702 -21.382 1.00 67.44 71 PRO A C 1
ATOM 550 O O . PRO A 1 71 ? 1.619 -4.701 -20.662 1.00 67.44 71 PRO A O 1
ATOM 553 N N . ASP A 1 72 ? 2.205 -3.628 -22.531 1.00 85.00 72 ASP A N 1
ATOM 554 C CA . ASP A 1 72 ? 3.163 -4.670 -22.898 1.00 85.00 72 ASP A CA 1
ATOM 555 C C . ASP A 1 72 ? 4.341 -4.624 -21.914 1.00 85.00 72 ASP A C 1
ATOM 557 O O . ASP A 1 72 ? 4.990 -3.589 -21.744 1.00 85.00 72 ASP A O 1
ATOM 561 N N . ILE A 1 73 ? 4.642 -5.754 -21.275 1.00 90.31 73 ILE A N 1
ATOM 562 C CA . ILE A 1 73 ? 5.787 -5.892 -20.373 1.00 90.31 73 ILE A CA 1
ATOM 563 C C . ILE A 1 73 ? 7.115 -5.523 -21.047 1.00 90.31 73 ILE A C 1
ATOM 565 O O . ILE A 1 73 ? 8.054 -5.085 -20.379 1.00 90.31 73 ILE A O 1
ATOM 569 N N . LYS A 1 74 ? 7.188 -5.627 -22.381 1.00 92.00 74 LYS A N 1
ATOM 570 C CA . LYS A 1 74 ? 8.327 -5.144 -23.174 1.00 92.00 74 LYS A CA 1
ATOM 571 C C . LYS A 1 74 ? 8.607 -3.658 -22.962 1.00 92.00 74 LYS A C 1
ATOM 573 O O . LYS A 1 74 ? 9.737 -3.236 -23.167 1.00 92.00 74 LYS A O 1
ATOM 578 N N . ASN A 1 75 ? 7.641 -2.871 -22.493 1.00 89.50 75 ASN A N 1
ATOM 579 C CA . ASN A 1 75 ? 7.871 -1.471 -22.158 1.00 89.50 75 ASN A CA 1
ATOM 580 C C . ASN A 1 75 ? 8.875 -1.312 -21.004 1.00 89.50 75 ASN A C 1
ATOM 582 O O . ASN A 1 75 ? 9.642 -0.353 -21.005 1.00 89.50 75 ASN A O 1
ATOM 586 N N . CYS A 1 76 ? 8.960 -2.270 -20.071 1.00 91.88 76 CYS A N 1
ATOM 587 C CA . CYS A 1 76 ? 10.010 -2.257 -19.048 1.00 91.88 76 CYS A CA 1
ATOM 588 C C . CYS A 1 76 ? 11.414 -2.434 -19.655 1.00 91.88 76 CYS A C 1
ATOM 590 O O . CYS A 1 76 ? 12.390 -1.944 -19.094 1.00 91.88 76 CYS A O 1
ATOM 592 N N . GLU A 1 77 ? 11.535 -3.097 -20.811 1.00 94.50 77 GLU A N 1
ATOM 593 C CA . GLU A 1 77 ? 12.813 -3.267 -21.519 1.00 94.50 77 GLU A CA 1
ATOM 594 C C . GLU A 1 77 ? 13.316 -1.952 -22.140 1.00 94.50 77 GLU A C 1
ATOM 596 O O . GLU A 1 77 ? 14.502 -1.839 -22.449 1.00 94.50 77 GLU A O 1
ATOM 601 N N . LEU A 1 78 ? 12.438 -0.952 -22.297 1.00 91.31 78 LEU A N 1
ATOM 602 C CA . LEU A 1 78 ? 12.784 0.379 -22.809 1.00 91.31 78 LEU A CA 1
ATOM 603 C C . LEU A 1 78 ? 13.474 1.256 -21.757 1.00 91.31 78 LEU A C 1
ATOM 605 O O . LEU A 1 78 ? 14.126 2.236 -22.118 1.00 91.31 78 LEU A O 1
ATOM 609 N N . ILE A 1 79 ? 13.334 0.902 -20.477 1.00 89.81 79 ILE A N 1
ATOM 610 C CA . ILE A 1 79 ? 14.041 1.534 -19.367 1.00 89.81 79 ILE A CA 1
ATOM 611 C C . ILE A 1 79 ? 15.442 0.915 -19.285 1.00 89.81 79 ILE A C 1
ATOM 613 O O . ILE A 1 79 ? 15.610 -0.309 -19.381 1.00 89.81 79 ILE A O 1
ATOM 617 N N . SER A 1 80 ? 16.461 1.754 -19.098 1.00 92.88 80 SER A N 1
ATOM 618 C CA . SER A 1 80 ? 17.848 1.320 -18.928 1.00 92.88 80 SER A CA 1
ATOM 619 C C . SER A 1 80 ? 17.969 0.214 -17.879 1.00 92.88 80 SER A C 1
ATOM 621 O O . SER A 1 80 ? 17.441 0.305 -16.775 1.00 92.88 80 SER A O 1
ATOM 623 N N . GLU A 1 81 ? 18.751 -0.817 -18.194 1.00 91.06 81 GLU A N 1
ATOM 624 C CA . GLU A 1 81 ? 19.014 -1.955 -17.301 1.00 91.06 81 GLU A CA 1
ATOM 625 C C . GLU A 1 81 ? 19.567 -1.537 -15.927 1.00 91.06 81 GLU A C 1
ATOM 627 O O . GLU A 1 81 ? 19.306 -2.173 -14.906 1.00 91.06 81 GLU A O 1
ATOM 632 N N . LYS A 1 82 ? 20.318 -0.430 -15.906 1.00 88.69 82 LYS A N 1
ATOM 633 C CA . LYS A 1 82 ? 20.929 0.141 -14.701 1.00 88.69 82 LYS A CA 1
ATOM 634 C C . LYS A 1 82 ? 20.041 1.157 -13.974 1.00 88.69 82 LYS A C 1
ATOM 636 O O . LYS A 1 82 ? 20.530 1.790 -13.046 1.00 88.69 82 LYS A O 1
ATOM 641 N N . SER A 1 83 ? 18.791 1.339 -14.385 1.00 87.44 83 SER A N 1
ATOM 642 C CA . SER A 1 83 ? 17.861 2.242 -13.710 1.00 87.44 83 SER A CA 1
ATOM 643 C C . SER A 1 83 ? 17.018 1.468 -12.673 1.00 87.44 83 SER A C 1
ATOM 645 O O . SER A 1 83 ? 16.532 0.368 -12.972 1.00 87.44 83 SER A O 1
ATOM 647 N N . PRO A 1 84 ? 16.831 2.001 -11.449 1.00 86.69 84 PRO A N 1
ATOM 648 C CA . PRO A 1 84 ? 15.950 1.394 -10.448 1.00 86.69 84 PRO A CA 1
ATOM 649 C C . PRO A 1 84 ? 14.489 1.338 -10.918 1.00 86.69 84 PRO A C 1
ATOM 651 O O . PRO A 1 84 ? 13.761 0.401 -10.578 1.00 86.69 84 PRO A O 1
ATOM 654 N N . GLU A 1 85 ? 14.073 2.278 -11.766 1.00 87.62 85 GLU A N 1
ATOM 655 C CA . GLU A 1 85 ? 12.736 2.341 -12.351 1.00 87.62 85 GLU A CA 1
ATOM 656 C C . GLU A 1 85 ? 12.385 1.089 -13.165 1.00 87.62 85 GLU A C 1
ATOM 658 O O . GLU A 1 85 ? 11.237 0.645 -13.163 1.00 87.62 85 GLU A O 1
ATOM 663 N N . ARG A 1 86 ? 13.368 0.450 -13.811 1.00 91.31 86 ARG A N 1
ATOM 664 C CA . ARG A 1 86 ? 13.150 -0.820 -14.519 1.00 91.31 86 ARG A CA 1
ATOM 665 C C . ARG A 1 86 ? 12.757 -1.943 -13.563 1.00 91.31 86 ARG A C 1
ATOM 667 O O . ARG A 1 86 ? 11.842 -2.712 -13.854 1.00 91.31 86 ARG A O 1
ATOM 674 N N . SER A 1 87 ? 13.433 -2.035 -12.418 1.00 91.75 87 SER A N 1
ATOM 675 C CA . SER A 1 87 ? 13.110 -3.029 -11.386 1.00 91.75 87 SER A CA 1
ATOM 676 C C . SER A 1 87 ? 11.724 -2.772 -10.801 1.00 91.75 87 SER A C 1
ATOM 678 O O . SER A 1 87 ? 10.950 -3.710 -10.621 1.00 91.75 87 SER A O 1
ATOM 680 N N . HIS A 1 88 ? 11.378 -1.499 -10.588 1.00 87.06 88 HIS A N 1
ATOM 681 C CA . HIS A 1 88 ? 10.037 -1.108 -10.166 1.00 87.06 88 HIS A CA 1
ATOM 682 C C . HIS A 1 88 ? 8.982 -1.512 -11.209 1.00 87.06 88 HIS A C 1
ATOM 684 O O . HIS A 1 88 ? 7.990 -2.145 -10.861 1.00 87.06 88 HIS A O 1
ATOM 690 N N . CYS A 1 89 ? 9.228 -1.242 -12.495 1.00 90.44 89 CYS A N 1
ATOM 691 C CA . CYS A 1 89 ? 8.349 -1.651 -13.591 1.00 90.44 89 CYS A CA 1
ATOM 692 C C . CYS A 1 89 ? 8.036 -3.154 -13.521 1.00 90.44 89 CYS A C 1
ATOM 694 O O . CYS A 1 89 ? 6.869 -3.539 -13.446 1.00 90.44 89 CYS A O 1
ATOM 696 N N . TYR A 1 90 ? 9.066 -4.007 -13.440 1.00 92.25 90 TYR A N 1
ATOM 697 C CA . TYR A 1 90 ? 8.871 -5.456 -13.317 1.00 92.25 90 TYR A CA 1
ATOM 698 C C . TYR A 1 90 ? 8.133 -5.873 -12.056 1.00 92.25 90 TYR A C 1
ATOM 700 O O . TYR A 1 90 ? 7.297 -6.769 -12.129 1.00 92.25 90 TYR A O 1
ATOM 708 N N . TRP A 1 91 ? 8.410 -5.227 -10.924 1.00 88.69 91 TRP A N 1
ATOM 709 C CA . TRP A 1 91 ? 7.709 -5.498 -9.675 1.00 88.69 91 TRP A CA 1
ATOM 710 C C . TRP A 1 91 ? 6.199 -5.267 -9.820 1.00 88.69 91 TRP A C 1
ATOM 712 O O . TRP A 1 91 ? 5.413 -6.157 -9.503 1.00 88.69 91 TRP A O 1
ATOM 722 N N . VAL A 1 92 ? 5.784 -4.130 -10.391 1.00 85.25 92 VAL A N 1
ATOM 723 C CA . VAL A 1 92 ? 4.358 -3.822 -10.606 1.00 85.25 92 VAL A CA 1
ATOM 724 C C . VAL A 1 92 ? 3.701 -4.864 -11.518 1.00 85.25 92 VAL A C 1
ATOM 726 O O . VAL A 1 92 ? 2.616 -5.362 -11.206 1.00 85.25 92 VAL A O 1
ATOM 729 N N . TYR A 1 93 ? 4.361 -5.239 -12.620 1.00 88.31 93 TYR A N 1
ATOM 730 C CA . TYR A 1 93 ? 3.843 -6.279 -13.512 1.00 88.31 93 TYR A CA 1
ATOM 731 C C . TYR A 1 93 ? 3.753 -7.644 -12.840 1.00 88.31 93 TYR A C 1
ATOM 733 O O . TYR A 1 93 ? 2.749 -8.328 -13.025 1.00 88.31 93 TYR A O 1
ATOM 741 N N . ALA A 1 94 ? 4.763 -8.028 -12.057 1.00 90.25 94 ALA A N 1
ATOM 742 C CA . ALA A 1 94 ? 4.764 -9.273 -11.302 1.00 90.25 94 ALA A CA 1
ATOM 743 C C . ALA A 1 94 ? 3.524 -9.338 -10.409 1.00 90.25 94 ALA A C 1
ATOM 745 O O . ALA A 1 94 ? 2.727 -10.264 -10.548 1.00 90.25 94 ALA A O 1
ATOM 746 N N . MET A 1 95 ? 3.303 -8.301 -9.592 1.00 84.94 95 MET A N 1
ATOM 747 C CA . MET A 1 95 ? 2.166 -8.206 -8.672 1.00 84.94 95 MET A CA 1
ATOM 748 C C . MET A 1 95 ? 0.817 -8.262 -9.394 1.00 84.94 95 MET A C 1
ATOM 750 O O . MET A 1 95 ? -0.087 -8.983 -8.970 1.00 84.94 95 MET A O 1
ATOM 754 N N . ARG A 1 96 ? 0.678 -7.538 -10.510 1.00 81.56 96 ARG A N 1
ATOM 755 C CA . ARG A 1 96 ? -0.583 -7.475 -11.260 1.00 81.56 96 ARG A CA 1
ATOM 756 C C . ARG A 1 96 ? -0.890 -8.767 -12.017 1.00 81.56 96 ARG A C 1
ATOM 758 O O . ARG A 1 96 ? -2.030 -9.226 -12.003 1.00 81.56 96 ARG A O 1
ATOM 765 N N . ALA A 1 97 ? 0.112 -9.346 -12.676 1.00 86.62 97 ALA A N 1
ATOM 766 C CA . ALA A 1 97 ? -0.022 -10.598 -13.422 1.00 86.62 97 ALA A CA 1
ATOM 767 C C . ALA A 1 97 ? -0.007 -11.837 -12.511 1.00 86.62 97 ALA A C 1
ATOM 769 O O . ALA A 1 97 ? -0.282 -12.939 -12.982 1.00 86.62 97 ALA A O 1
ATOM 770 N N . LYS A 1 98 ? 0.318 -11.659 -11.223 1.00 87.25 98 LYS A N 1
ATOM 771 C CA . LYS A 1 98 ? 0.627 -12.734 -10.272 1.00 87.25 98 LYS A CA 1
ATOM 772 C C . LYS A 1 98 ? 1.696 -13.697 -10.806 1.00 87.25 98 LYS A C 1
ATOM 774 O O . LYS A 1 98 ? 1.619 -14.903 -10.582 1.00 87.25 98 LYS A O 1
ATOM 779 N N . ASP A 1 99 ? 2.682 -13.163 -11.525 1.00 91.62 99 ASP A N 1
ATOM 780 C CA . ASP A 1 99 ? 3.713 -13.948 -12.206 1.00 91.62 99 ASP A CA 1
ATOM 781 C C . ASP A 1 99 ? 5.072 -13.816 -11.491 1.00 91.62 99 ASP A C 1
ATOM 783 O O . ASP A 1 99 ? 5.768 -12.806 -11.652 1.00 91.62 99 ASP A O 1
ATOM 787 N N . PRO A 1 100 ? 5.496 -14.835 -10.718 1.00 94.12 100 PRO A N 1
ATOM 788 C CA . PRO A 1 100 ? 6.762 -14.799 -9.992 1.00 94.12 100 PRO A CA 1
ATOM 789 C C . PRO A 1 100 ? 7.992 -14.848 -10.898 1.00 94.12 100 PRO A C 1
ATOM 791 O O . PRO A 1 100 ? 9.077 -14.481 -10.442 1.00 94.12 100 PRO A O 1
ATOM 794 N N . SER A 1 101 ? 7.858 -15.254 -12.167 1.00 95.81 101 SER A N 1
ATOM 795 C CA . SER A 1 101 ? 8.979 -15.229 -13.113 1.00 95.81 101 SER A CA 1
ATOM 796 C C . SER A 1 101 ? 9.439 -13.797 -13.406 1.00 95.81 101 SER A C 1
ATOM 798 O O . SER A 1 101 ? 10.621 -13.561 -13.654 1.00 95.81 101 SER A O 1
ATOM 800 N N . LEU A 1 102 ? 8.541 -12.815 -13.285 1.00 95.00 102 LEU A N 1
ATOM 801 C CA . LEU A 1 102 ? 8.858 -11.401 -13.481 1.00 95.00 102 LEU A CA 1
ATOM 802 C C . LEU A 1 102 ? 9.682 -10.822 -12.333 1.00 95.00 102 LEU A C 1
ATOM 804 O O . LEU A 1 102 ? 10.502 -9.933 -12.561 1.00 95.00 102 LEU A O 1
ATOM 808 N N . CYS A 1 103 ? 9.556 -11.381 -11.126 1.00 95.69 103 CYS A N 1
ATOM 809 C CA . CYS A 1 103 ? 10.428 -11.018 -10.015 1.00 95.69 103 CYS A CA 1
ATOM 810 C C . CYS A 1 103 ? 11.901 -11.311 -10.329 1.00 95.69 103 CYS A C 1
ATOM 812 O O . CYS A 1 103 ? 12.767 -10.611 -9.822 1.00 95.69 103 CYS A O 1
ATOM 814 N N . GLU A 1 104 ? 12.218 -12.287 -11.191 1.00 96.81 104 GLU A N 1
ATOM 815 C CA . GLU A 1 104 ? 13.609 -12.579 -11.569 1.00 96.81 104 GLU A CA 1
ATOM 816 C C . GLU A 1 104 ? 14.268 -11.487 -12.409 1.00 96.81 104 GLU A C 1
ATOM 818 O O . GLU A 1 104 ? 15.499 -11.432 -12.481 1.00 96.81 104 GLU A O 1
ATOM 823 N N . LYS A 1 105 ? 13.466 -10.605 -13.012 1.00 95.88 105 LYS A N 1
ATOM 824 C CA . LYS A 1 105 ? 13.954 -9.470 -13.797 1.00 95.88 105 LYS A CA 1
ATOM 825 C C . LYS A 1 105 ? 14.303 -8.243 -12.945 1.00 95.88 105 LYS A C 1
ATOM 827 O O . LYS A 1 105 ? 14.865 -7.287 -13.476 1.00 95.88 105 LYS A O 1
ATOM 832 N N . ILE A 1 106 ? 13.995 -8.258 -11.645 1.00 93.88 106 ILE A N 1
ATOM 833 C CA . ILE A 1 106 ? 14.356 -7.190 -10.701 1.00 93.88 106 ILE A CA 1
ATOM 834 C C . ILE A 1 106 ? 15.852 -7.288 -10.384 1.00 93.88 106 ILE A C 1
ATOM 836 O O . ILE A 1 106 ? 16.374 -8.368 -10.109 1.00 93.88 106 ILE A O 1
ATOM 840 N N . ASN A 1 107 ? 16.549 -6.157 -10.415 1.00 93.25 107 ASN A N 1
ATOM 841 C CA . ASN A 1 107 ? 17.963 -6.074 -10.078 1.00 93.25 107 ASN A CA 1
ATOM 842 C C . ASN A 1 107 ? 18.140 -5.690 -8.598 1.00 93.25 107 ASN A C 1
ATOM 844 O O . ASN A 1 107 ? 17.909 -4.545 -8.214 1.00 93.25 107 ASN A O 1
ATOM 848 N N . ASP A 1 108 ? 18.593 -6.636 -7.771 1.00 89.62 108 ASP A N 1
ATOM 849 C CA . ASP A 1 108 ? 18.759 -6.437 -6.322 1.00 89.62 108 ASP A CA 1
ATOM 850 C C . ASP A 1 108 ? 19.842 -5.404 -5.956 1.00 89.62 108 ASP A C 1
ATOM 852 O O . ASP A 1 108 ? 19.849 -4.889 -4.835 1.00 89.62 108 ASP A O 1
ATOM 856 N N . ASN A 1 109 ? 20.727 -5.042 -6.893 1.00 87.06 109 ASN A N 1
ATOM 857 C CA . ASN A 1 109 ? 21.844 -4.127 -6.635 1.00 87.06 109 ASN A CA 1
ATOM 858 C C . ASN A 1 109 ? 21.402 -2.698 -6.272 1.00 87.06 109 ASN A C 1
ATOM 860 O O . ASN A 1 109 ? 22.197 -1.935 -5.721 1.00 87.06 109 ASN A O 1
ATOM 864 N N . PHE A 1 110 ? 20.151 -2.320 -6.553 1.00 77.12 110 PHE A N 1
ATOM 865 C CA . PHE A 1 110 ? 19.619 -1.008 -6.168 1.00 77.12 110 PHE A CA 1
ATOM 866 C C . PHE A 1 110 ? 19.282 -0.913 -4.681 1.00 77.12 110 PHE A C 1
ATOM 868 O O . PHE A 1 110 ? 19.402 0.164 -4.108 1.00 77.12 110 PHE A O 1
ATOM 875 N N . SER A 1 111 ? 18.938 -2.035 -4.043 1.00 65.81 111 SER A N 1
ATOM 876 C CA . SER A 1 111 ? 18.512 -2.062 -2.639 1.00 65.81 111 SER A CA 1
ATOM 877 C C . SER A 1 111 ? 19.625 -1.704 -1.646 1.00 65.81 111 SER A C 1
ATOM 879 O O . SER A 1 111 ? 19.333 -1.283 -0.532 1.00 65.81 111 SER A O 1
ATOM 881 N N . GLN A 1 112 ? 20.894 -1.859 -2.042 1.00 66.56 112 GLN A N 1
ATOM 882 C CA . GLN A 1 112 ? 22.047 -1.697 -1.148 1.00 66.56 112 GLN A CA 1
ATOM 883 C C . GLN A 1 112 ? 22.720 -0.324 -1.255 1.00 66.56 112 GLN A C 1
ATOM 885 O O . GLN A 1 112 ? 23.371 0.107 -0.308 1.00 66.56 112 GLN A O 1
ATOM 890 N N . ASN A 1 113 ? 22.569 0.364 -2.392 1.00 62.59 113 ASN A N 1
ATOM 891 C CA . ASN A 1 113 ? 23.336 1.576 -2.701 1.00 62.59 113 ASN A CA 1
ATOM 892 C C . ASN A 1 113 ? 22.500 2.859 -2.697 1.00 62.59 113 ASN A C 1
ATOM 894 O O . ASN A 1 113 ? 23.061 3.956 -2.688 1.00 62.59 113 ASN A O 1
ATOM 898 N N . SER A 1 114 ? 21.170 2.761 -2.711 1.00 60.78 114 SER A N 1
ATOM 899 C CA . SER A 1 114 ? 20.326 3.937 -2.541 1.00 60.78 114 SER A CA 1
ATOM 900 C C . SER A 1 114 ? 20.343 4.350 -1.070 1.00 60.78 114 SER A C 1
ATOM 902 O O . SER A 1 114 ? 19.749 3.679 -0.232 1.00 60.78 114 SER A O 1
ATOM 904 N N . ALA A 1 115 ? 20.966 5.484 -0.753 1.00 52.94 115 ALA A N 1
ATOM 905 C CA . ALA A 1 115 ? 20.947 6.087 0.586 1.00 52.94 115 ALA A CA 1
ATOM 906 C C . ALA A 1 115 ? 19.545 6.574 1.037 1.00 52.94 115 ALA A C 1
ATOM 908 O O . ALA A 1 115 ? 19.428 7.270 2.041 1.00 52.94 115 ALA A O 1
ATOM 909 N N . GLY A 1 116 ? 18.487 6.229 0.294 1.00 58.53 116 GLY A N 1
ATOM 910 C CA . GLY A 1 116 ? 17.102 6.573 0.586 1.00 58.53 116 GLY A CA 1
ATOM 911 C C . GLY A 1 116 ? 16.295 5.346 1.035 1.00 58.53 116 GLY A C 1
ATOM 912 O O . GLY A 1 116 ? 16.428 4.279 0.428 1.00 58.53 116 GLY A O 1
ATOM 913 N N . PRO A 1 117 ? 15.425 5.482 2.051 1.00 52.75 117 PRO A N 1
ATOM 914 C CA . PRO A 1 117 ? 14.610 4.389 2.595 1.00 52.75 117 PRO A CA 1
ATOM 915 C C . PRO A 1 117 ? 13.609 3.785 1.589 1.00 52.75 117 PRO A C 1
ATOM 917 O O . PRO A 1 117 ? 13.105 2.682 1.805 1.00 52.75 117 PRO A O 1
ATOM 920 N N . SER A 1 118 ? 13.341 4.465 0.472 1.00 61.31 118 SER A N 1
ATOM 921 C CA . SER A 1 118 ? 12.232 4.146 -0.434 1.00 61.31 118 SER A CA 1
ATOM 922 C C . SER A 1 118 ? 12.458 2.922 -1.335 1.00 61.31 118 SER A C 1
ATOM 924 O O . SER A 1 118 ? 11.489 2.293 -1.751 1.00 61.31 118 SER A O 1
ATOM 926 N N . TYR A 1 119 ? 13.707 2.524 -1.619 1.00 65.50 119 TYR A N 1
ATOM 927 C CA . TYR A 1 119 ? 13.992 1.464 -2.607 1.00 65.50 119 TYR A CA 1
ATOM 928 C C . TYR A 1 119 ? 14.291 0.080 -2.017 1.00 65.50 119 TYR A C 1
ATOM 930 O O . TYR A 1 119 ? 14.341 -0.899 -2.764 1.00 65.50 119 TYR A O 1
ATOM 938 N N . GLY A 1 120 ? 14.408 -0.050 -0.690 1.00 67.31 120 GLY A N 1
ATOM 939 C CA . GLY A 1 120 ? 14.636 -1.348 -0.030 1.00 67.31 120 GLY A CA 1
ATOM 940 C C . GLY A 1 120 ? 13.522 -2.378 -0.284 1.00 67.31 120 GLY A C 1
ATOM 941 O O . GLY A 1 120 ? 13.725 -3.582 -0.129 1.00 67.31 120 GLY A O 1
ATOM 942 N N . PHE A 1 121 ? 12.350 -1.920 -0.727 1.00 72.06 121 PHE A N 1
ATOM 943 C CA . PHE A 1 121 ? 11.223 -2.773 -1.095 1.00 72.06 121 PHE A CA 1
ATOM 944 C C . PHE A 1 121 ? 11.389 -3.458 -2.458 1.00 72.06 121 PHE A C 1
ATOM 946 O O . PHE A 1 121 ? 10.859 -4.554 -2.642 1.00 72.06 121 PHE A O 1
ATOM 953 N N . LEU A 1 122 ? 12.169 -2.888 -3.382 1.00 81.31 122 LEU A N 1
ATOM 954 C CA . LEU A 1 122 ? 12.328 -3.389 -4.751 1.00 81.31 122 LEU A CA 1
ATOM 955 C C . LEU A 1 122 ? 13.423 -4.463 -4.851 1.00 81.31 122 LEU A C 1
ATOM 957 O O . LEU A 1 122 ? 14.421 -4.288 -5.547 1.00 81.31 122 LEU A O 1
ATOM 961 N N . SER A 1 123 ? 13.235 -5.583 -4.152 1.00 90.19 123 SER A N 1
ATOM 962 C CA . SER A 1 123 ? 14.097 -6.767 -4.275 1.00 90.19 123 SER A CA 1
ATOM 963 C C . SER A 1 123 ? 13.338 -7.966 -4.837 1.00 90.19 123 SER A C 1
ATOM 965 O O . SER A 1 123 ? 12.121 -8.097 -4.655 1.00 90.19 123 SER A O 1
ATOM 967 N N . LYS A 1 124 ? 14.065 -8.894 -5.469 1.00 93.62 124 LYS A N 1
ATOM 968 C CA . LYS A 1 124 ? 13.537 -10.186 -5.929 1.00 93.62 124 LYS A CA 1
ATOM 969 C C . LYS A 1 124 ? 12.861 -10.944 -4.790 1.00 93.62 124 LYS A C 1
ATOM 971 O O . LYS A 1 124 ? 11.767 -11.482 -4.955 1.00 93.62 124 LYS A O 1
ATOM 976 N N . SER A 1 125 ? 13.514 -10.961 -3.625 1.00 91.06 125 SER A N 1
ATOM 977 C CA . SER A 1 125 ? 13.007 -11.574 -2.391 1.00 91.06 125 SER A CA 1
ATOM 978 C C . SER A 1 125 ? 11.646 -10.998 -2.007 1.00 91.06 125 SER A C 1
ATOM 980 O O . SER A 1 125 ? 10.698 -11.754 -1.796 1.00 91.06 125 SER A O 1
ATOM 982 N N . ASN A 1 126 ? 11.539 -9.669 -1.934 1.00 87.50 126 ASN A N 1
ATOM 983 C CA . ASN A 1 126 ? 10.309 -9.012 -1.500 1.00 87.50 126 ASN A CA 1
ATOM 984 C C . ASN A 1 126 ? 9.192 -9.198 -2.527 1.00 87.50 126 ASN A C 1
ATOM 986 O O . ASN A 1 126 ? 8.084 -9.539 -2.139 1.00 87.50 126 ASN A O 1
ATOM 990 N N . CYS A 1 127 ? 9.499 -9.092 -3.822 1.00 90.50 127 CYS A N 1
ATOM 991 C CA . CYS A 1 127 ? 8.554 -9.386 -4.902 1.00 90.50 127 CYS A CA 1
ATOM 992 C C . CYS A 1 127 ? 7.923 -10.779 -4.759 1.00 90.50 127 CYS A C 1
ATOM 994 O O . CYS A 1 127 ? 6.703 -10.920 -4.760 1.00 90.50 127 CYS A O 1
ATOM 996 N N . LYS A 1 128 ? 8.745 -11.817 -4.560 1.00 92.69 128 LYS A N 1
ATOM 997 C CA . LYS A 1 128 ? 8.251 -13.192 -4.388 1.00 92.69 128 LYS A CA 1
ATOM 998 C C . LYS A 1 128 ? 7.434 -13.375 -3.114 1.00 92.69 128 LYS A C 1
ATOM 1000 O O . LYS A 1 128 ? 6.439 -14.094 -3.143 1.00 92.69 128 LYS A O 1
ATOM 1005 N N . LYS A 1 129 ? 7.851 -12.750 -2.008 1.00 87.38 129 LYS A N 1
ATOM 1006 C CA . LYS A 1 129 ? 7.093 -12.778 -0.750 1.00 87.38 129 LYS A CA 1
ATOM 1007 C C . LYS A 1 129 ? 5.713 -12.166 -0.960 1.00 87.38 129 LYS A C 1
ATOM 1009 O O . LYS A 1 129 ? 4.723 -12.848 -0.728 1.00 87.38 129 LYS A O 1
ATOM 1014 N N . GLU A 1 130 ? 5.645 -10.946 -1.485 1.00 84.00 130 GLU A N 1
ATOM 1015 C CA . GLU A 1 130 ? 4.379 -10.255 -1.767 1.00 84.00 130 GLU A CA 1
ATOM 1016 C C . GLU A 1 130 ? 3.475 -11.058 -2.715 1.00 84.00 130 GLU A C 1
ATOM 1018 O O . GLU A 1 130 ? 2.269 -11.179 -2.491 1.00 84.00 130 GLU A O 1
ATOM 1023 N N . LEU A 1 131 ? 4.048 -11.699 -3.737 1.00 85.38 131 LEU A N 1
ATOM 1024 C CA . LEU A 1 131 ? 3.298 -12.600 -4.611 1.00 85.38 131 LEU A CA 1
ATOM 1025 C C . LEU A 1 131 ? 2.732 -13.823 -3.895 1.00 85.38 131 LEU A C 1
ATOM 1027 O O . LEU A 1 131 ? 1.599 -14.216 -4.160 1.00 85.38 131 LEU A O 1
ATOM 1031 N N . HIS A 1 132 ? 3.495 -14.425 -2.986 1.00 83.00 132 HIS A N 1
ATOM 1032 C CA . HIS A 1 132 ? 3.014 -15.556 -2.202 1.00 83.00 132 HIS A CA 1
ATOM 1033 C C . HIS A 1 132 ? 1.814 -15.156 -1.330 1.00 83.00 132 HIS A C 1
ATOM 1035 O O . HIS A 1 132 ? 0.799 -15.851 -1.334 1.00 83.00 132 HIS A O 1
ATOM 1041 N N . TYR A 1 133 ? 1.882 -13.992 -0.676 1.00 68.75 133 TYR A N 1
ATOM 1042 C CA . TYR A 1 133 ? 0.798 -13.468 0.164 1.00 68.75 133 TYR A CA 1
ATOM 1043 C C . TYR A 1 133 ? -0.439 -13.029 -0.629 1.00 68.75 133 TYR A C 1
ATOM 1045 O O . TYR A 1 133 ? -1.565 -13.231 -0.185 1.00 68.75 133 TYR A O 1
ATOM 1053 N N . THR A 1 134 ? -0.265 -12.459 -1.822 1.00 63.66 134 THR A N 1
ATOM 1054 C CA . THR A 1 134 ? -1.399 -12.106 -2.702 1.00 63.66 134 THR A CA 1
ATOM 1055 C C . THR A 1 134 ? -1.999 -13.315 -3.433 1.00 63.66 134 THR A C 1
ATOM 1057 O O . THR A 1 134 ? -3.074 -13.214 -4.042 1.00 63.66 134 THR A O 1
ATOM 1060 N N . ALA A 1 135 ? -1.316 -14.464 -3.410 1.00 61.41 135 ALA A N 1
ATOM 1061 C CA . ALA A 1 135 ? -1.815 -15.738 -3.921 1.00 61.41 135 ALA A CA 1
ATOM 1062 C C . ALA A 1 135 ? -2.513 -16.582 -2.840 1.00 61.41 135 ALA A C 1
ATOM 1064 O O . ALA A 1 135 ? -3.448 -17.309 -3.169 1.00 61.41 135 ALA A O 1
ATOM 1065 N N . GLN A 1 136 ? -2.086 -16.479 -1.577 1.00 54.19 136 GLN A N 1
ATOM 1066 C CA . GLN A 1 136 ? -2.692 -17.171 -0.439 1.00 54.19 136 GLN A CA 1
ATOM 1067 C C . GLN A 1 136 ? -3.677 -16.259 0.301 1.00 54.19 136 GLN A C 1
ATOM 1069 O O . GLN A 1 136 ? -3.272 -15.347 1.010 1.00 54.19 136 GLN A O 1
ATOM 1074 N N . ASP A 1 137 ? -4.972 -16.538 0.150 1.00 53.03 137 ASP A N 1
ATOM 1075 C CA . ASP A 1 137 ? -6.045 -16.219 1.110 1.00 53.03 137 ASP A CA 1
ATOM 1076 C C . ASP A 1 137 ? -6.270 -14.759 1.539 1.00 53.03 137 ASP A C 1
ATOM 1078 O O . ASP A 1 137 ? -7.143 -14.494 2.368 1.00 53.03 137 ASP A O 1
ATOM 1082 N N . SER A 1 138 ? -5.564 -13.786 0.966 1.00 63.47 138 SER A N 1
ATOM 1083 C CA . SER A 1 138 ? -5.886 -12.382 1.189 1.00 63.47 138 SER A CA 1
ATOM 1084 C C . SER A 1 138 ? -6.922 -11.894 0.173 1.00 63.47 138 SER A C 1
ATOM 1086 O O . SER A 1 138 ? -6.691 -11.868 -1.035 1.00 63.47 138 SER A O 1
ATOM 1088 N N . ASP A 1 139 ? -8.065 -11.421 0.677 1.00 78.00 139 ASP A N 1
ATOM 1089 C CA . ASP A 1 139 ? -9.055 -10.652 -0.097 1.00 78.00 139 ASP A CA 1
ATOM 1090 C C . ASP A 1 139 ? -8.498 -9.290 -0.576 1.00 78.00 139 ASP A C 1
ATOM 1092 O O . ASP A 1 139 ? -9.209 -8.507 -1.212 1.00 78.00 139 ASP A O 1
ATOM 1096 N N . TRP A 1 140 ? -7.230 -8.993 -0.270 1.00 80.94 140 TRP A N 1
ATOM 1097 C CA . TRP A 1 140 ? -6.538 -7.766 -0.626 1.00 80.94 140 TRP A CA 1
ATOM 1098 C C . TRP A 1 140 ? -6.047 -7.789 -2.075 1.00 80.94 140 TRP A C 1
ATOM 1100 O O . TRP A 1 140 ? -5.320 -8.674 -2.524 1.00 80.94 140 TRP A O 1
ATOM 1110 N N . ARG A 1 141 ? -6.415 -6.749 -2.810 1.00 79.12 141 ARG A N 1
ATOM 1111 C CA . ARG A 1 141 ? -5.979 -6.437 -4.166 1.00 79.12 141 ARG A CA 1
ATOM 1112 C C . ARG A 1 141 ? -5.262 -5.100 -4.127 1.00 79.12 141 ARG A C 1
ATOM 1114 O O . ARG A 1 141 ? -5.799 -4.136 -3.594 1.00 79.12 141 ARG A O 1
ATOM 1121 N N . LEU A 1 142 ? -4.066 -5.039 -4.696 1.00 76.75 142 LEU A N 1
ATOM 1122 C CA . LEU A 1 142 ? -3.386 -3.770 -4.931 1.00 76.75 142 LEU A CA 1
ATOM 1123 C C . LEU A 1 142 ? -4.150 -3.023 -6.039 1.00 76.75 142 LEU A C 1
ATOM 1125 O O . LEU A 1 142 ? -4.169 -3.487 -7.179 1.00 76.75 142 LEU A O 1
ATOM 1129 N N . GLU A 1 143 ? -4.823 -1.920 -5.700 1.00 72.38 143 GLU A N 1
ATOM 1130 C CA . GLU A 1 143 ? -5.589 -1.110 -6.664 1.00 72.38 143 GLU A CA 1
ATOM 1131 C C . GLU A 1 143 ? -4.692 -0.111 -7.386 1.00 72.38 143 GLU A C 1
ATOM 1133 O O . GLU A 1 143 ? -4.796 0.055 -8.597 1.00 72.38 143 GLU A O 1
ATOM 1138 N N . ALA A 1 144 ? -3.814 0.557 -6.640 1.00 65.62 144 ALA A N 1
ATOM 1139 C CA . ALA A 1 144 ? -2.947 1.593 -7.172 1.00 65.62 144 ALA A CA 1
ATOM 1140 C C . ALA A 1 144 ? -1.692 1.729 -6.309 1.00 65.62 144 ALA A C 1
ATOM 1142 O O . ALA A 1 144 ? -1.777 1.780 -5.087 1.00 65.62 144 ALA A O 1
ATOM 1143 N N . GLY A 1 145 ? -0.527 1.831 -6.938 1.00 56.88 145 GLY A N 1
ATOM 1144 C CA . GLY A 1 145 ? 0.533 2.678 -6.411 1.00 56.88 145 GLY A CA 1
ATOM 1145 C C . GLY A 1 145 ? 0.304 4.045 -7.032 1.00 56.88 145 GLY A C 1
ATOM 1146 O O . GLY A 1 145 ? 0.219 4.125 -8.260 1.00 56.88 145 GLY A O 1
ATOM 1147 N N . PHE A 1 146 ? 0.156 5.110 -6.242 1.00 56.75 146 PHE A N 1
ATOM 1148 C CA . PHE A 1 146 ? 0.238 6.445 -6.837 1.00 56.75 146 PHE A CA 1
ATOM 1149 C C . PHE A 1 146 ? 1.540 6.531 -7.652 1.00 56.75 146 PHE A C 1
ATOM 1151 O O . PHE A 1 146 ? 2.531 5.873 -7.304 1.00 56.75 146 PHE A O 1
ATOM 1158 N N . PRO A 1 147 ? 1.549 7.280 -8.768 1.00 50.88 147 PRO A N 1
ATOM 1159 C CA . PRO A 1 147 ? 2.749 7.426 -9.576 1.00 50.88 147 PRO A CA 1
ATOM 1160 C C . PRO A 1 147 ? 3.909 7.868 -8.667 1.00 50.88 147 PRO A C 1
ATOM 1162 O O . PRO A 1 147 ? 3.669 8.570 -7.683 1.00 50.88 147 PRO A O 1
ATOM 1165 N N . PRO A 1 148 ? 5.162 7.516 -8.993 1.00 48.62 148 PRO A N 1
ATOM 1166 C CA . PRO A 1 148 ? 6.361 7.742 -8.162 1.00 48.62 148 PRO A CA 1
ATOM 1167 C C . PRO A 1 148 ? 6.673 9.225 -7.838 1.00 48.62 148 PRO A C 1
ATOM 1169 O O . PRO A 1 148 ? 7.760 9.536 -7.369 1.00 48.62 148 PRO A O 1
ATOM 1172 N N . TYR A 1 149 ? 5.754 10.143 -8.142 1.00 52.75 149 TYR A N 1
ATOM 1173 C CA . TYR A 1 149 ? 5.859 11.596 -8.043 1.00 52.75 149 TYR A CA 1
ATOM 1174 C C . TYR A 1 149 ? 5.043 12.199 -6.908 1.00 52.75 149 TYR A C 1
ATOM 1176 O O . TYR A 1 149 ? 5.271 13.359 -6.571 1.00 52.75 149 TYR A O 1
ATOM 1184 N N . SER A 1 150 ? 4.073 11.476 -6.339 1.00 49.31 150 SER A N 1
ATOM 1185 C CA . SER A 1 150 ? 3.627 11.844 -5.002 1.00 49.31 150 SER A CA 1
ATOM 1186 C C . SER A 1 150 ? 4.695 11.292 -4.078 1.00 49.31 150 SER A C 1
ATOM 1188 O O . SER A 1 150 ? 4.759 10.086 -3.870 1.00 49.31 150 SER A O 1
ATOM 1190 N N . ASP A 1 151 ? 5.601 12.146 -3.628 1.00 51.62 151 ASP A N 1
ATOM 1191 C CA . ASP A 1 151 ? 6.326 11.871 -2.401 1.00 51.62 151 ASP A CA 1
ATOM 1192 C C . ASP A 1 151 ? 5.363 12.211 -1.250 1.00 51.62 151 ASP A C 1
ATOM 1194 O O . ASP A 1 151 ? 4.917 13.366 -1.177 1.00 51.62 151 ASP A O 1
ATOM 1198 N N . PRO A 1 152 ? 4.924 11.229 -0.436 1.00 59.59 152 PRO A N 1
ATOM 1199 C CA . PRO A 1 152 ? 5.360 9.828 -0.394 1.00 59.59 152 PRO A CA 1
ATOM 1200 C C . PRO A 1 152 ? 4.590 8.904 -1.348 1.00 59.59 152 PRO A C 1
ATOM 1202 O O . PRO A 1 152 ? 3.399 9.104 -1.606 1.00 59.59 152 PRO A O 1
ATOM 1205 N N . VAL A 1 153 ? 5.255 7.845 -1.834 1.00 64.44 153 VAL A N 1
ATOM 1206 C CA . VAL A 1 153 ? 4.612 6.808 -2.658 1.00 64.44 153 VAL A CA 1
ATOM 1207 C C . VAL A 1 153 ? 3.562 6.108 -1.806 1.00 64.44 153 VAL A C 1
ATOM 1209 O O . VAL A 1 153 ? 3.865 5.613 -0.718 1.00 64.44 153 VAL A O 1
ATOM 1212 N N . VAL A 1 154 ? 2.333 6.056 -2.314 1.00 73.25 154 VAL A N 1
ATOM 1213 C CA . VAL A 1 154 ? 1.193 5.472 -1.606 1.00 73.25 154 VAL A CA 1
ATOM 1214 C C . VAL A 1 154 ? 0.780 4.180 -2.297 1.00 73.25 154 VAL A C 1
ATOM 1216 O O . VAL A 1 154 ? 0.338 4.206 -3.446 1.00 73.25 154 VAL A O 1
ATOM 1219 N N . LEU A 1 155 ? 0.924 3.052 -1.603 1.00 76.12 155 LEU A N 1
ATOM 1220 C CA . LEU A 1 155 ? 0.380 1.759 -2.010 1.00 76.12 155 LEU A CA 1
ATOM 1221 C C . LEU A 1 155 ? -1.030 1.611 -1.453 1.00 76.12 155 LEU A C 1
ATOM 1223 O O . LEU A 1 155 ? -1.232 1.602 -0.241 1.00 76.12 155 LEU A O 1
ATOM 1227 N N . VAL A 1 156 ? -1.996 1.456 -2.345 1.00 80.75 156 VAL A N 1
ATOM 1228 C CA . VAL A 1 156 ? -3.413 1.377 -2.027 1.00 80.75 156 VAL A CA 1
ATOM 1229 C C . VAL A 1 156 ? -3.894 -0.052 -2.231 1.00 80.75 156 VAL A C 1
ATOM 1231 O O . VAL A 1 156 ? -3.945 -0.556 -3.355 1.00 80.75 156 VAL A O 1
ATOM 1234 N N . TYR A 1 157 ? -4.280 -0.696 -1.138 1.00 82.38 157 TYR A N 1
ATOM 1235 C CA . TYR A 1 157 ? -4.849 -2.035 -1.135 1.00 82.38 157 TYR A CA 1
ATOM 1236 C C . TYR A 1 157 ? -6.347 -1.950 -0.860 1.00 82.38 157 TYR A C 1
ATOM 1238 O O . TYR A 1 157 ? -6.762 -1.342 0.123 1.00 82.38 157 TYR A O 1
ATOM 1246 N N . SER A 1 158 ? -7.159 -2.594 -1.692 1.00 82.00 158 SER A N 1
ATOM 1247 C CA . SER A 1 158 ? -8.585 -2.821 -1.442 1.00 82.00 158 SER A CA 1
ATOM 1248 C C . SER A 1 158 ? -8.836 -4.261 -1.056 1.00 82.00 158 SER A C 1
ATOM 1250 O O . SER A 1 158 ? -8.328 -5.165 -1.712 1.00 82.00 158 SER A O 1
ATOM 1252 N N . GLY A 1 159 ? -9.657 -4.501 -0.058 1.00 84.50 159 GLY A N 1
ATOM 1253 C CA . GLY A 1 159 ? -9.970 -5.839 0.418 1.00 84.50 159 GLY A CA 1
ATOM 1254 C C . GLY A 1 159 ? -10.755 -5.734 1.703 1.00 84.50 159 GLY A C 1
ATOM 1255 O O . GLY A 1 159 ? -10.753 -4.690 2.337 1.00 84.50 159 GLY A O 1
ATOM 1256 N N . LYS A 1 160 ? -11.472 -6.784 2.090 1.00 84.69 160 LYS A N 1
ATOM 1257 C CA . LYS A 1 160 ? -12.261 -6.754 3.323 1.00 84.69 160 LYS A CA 1
ATOM 1258 C C . LYS A 1 160 ? -11.550 -7.541 4.405 1.00 84.69 160 LYS A C 1
ATOM 1260 O O . LYS A 1 160 ? -11.436 -8.755 4.297 1.00 84.69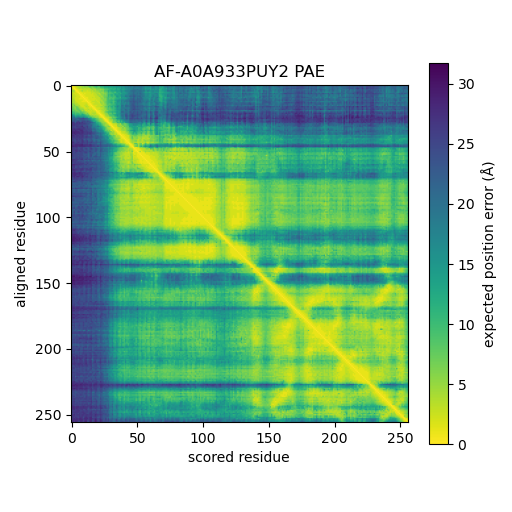 160 LYS A O 1
ATOM 1265 N N . ALA A 1 161 ? -11.151 -6.870 5.480 1.00 87.31 161 ALA A N 1
ATOM 1266 C CA . ALA A 1 161 ? -10.641 -7.542 6.670 1.00 87.31 161 ALA A CA 1
ATOM 1267 C C . ALA A 1 161 ? -11.371 -7.087 7.930 1.00 87.31 161 ALA A C 1
ATOM 1269 O O . ALA A 1 161 ? -11.738 -5.921 8.078 1.00 87.31 161 ALA A O 1
ATOM 1270 N N . LYS A 1 162 ? -11.550 -8.032 8.857 1.00 90.00 162 LYS A N 1
ATOM 1271 C CA . LYS A 1 162 ? -11.923 -7.747 10.243 1.00 90.00 162 LYS A CA 1
ATOM 1272 C C . LYS A 1 162 ? -10.664 -7.748 11.094 1.00 90.00 162 LYS A C 1
ATOM 1274 O O . LYS A 1 162 ? -9.989 -8.782 11.168 1.00 90.00 162 LYS A O 1
ATOM 1279 N N . LEU A 1 163 ? -10.388 -6.602 11.702 1.00 89.31 163 LEU A N 1
ATOM 1280 C CA . LEU A 1 163 ? -9.183 -6.351 12.478 1.00 89.31 163 LEU A CA 1
ATOM 1281 C C . LEU A 1 163 ? -9.566 -6.009 13.911 1.00 89.31 163 LEU A C 1
ATOM 1283 O O . LEU A 1 163 ? -10.332 -5.073 14.144 1.00 89.31 163 LEU A O 1
ATOM 1287 N N . ASP A 1 164 ? -9.024 -6.767 14.849 1.00 90.25 164 ASP A N 1
ATOM 1288 C CA . ASP A 1 164 ? -9.055 -6.475 16.271 1.00 90.25 164 ASP A CA 1
ATOM 1289 C C . ASP A 1 164 ? -7.930 -5.494 16.614 1.00 90.25 164 ASP A C 1
ATOM 1291 O O . ASP A 1 164 ? -6.808 -5.620 16.118 1.00 90.25 164 ASP A O 1
ATOM 1295 N N . GLY A 1 165 ? -8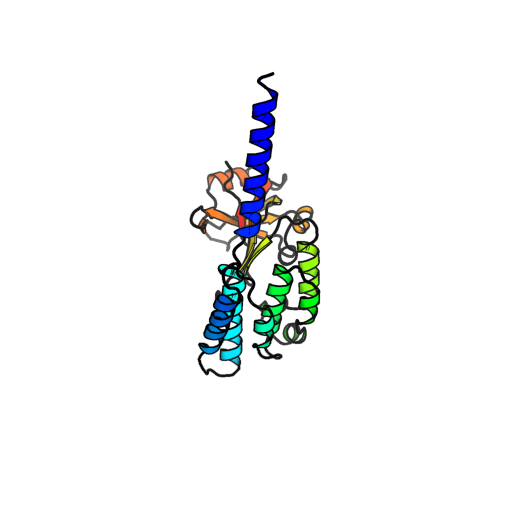.211 -4.527 17.481 1.00 89.69 165 GLY A N 1
ATOM 1296 C CA . GLY A 1 165 ? -7.214 -3.556 17.909 1.00 89.69 165 GLY A CA 1
ATOM 1297 C C . GLY A 1 165 ? -7.726 -2.557 18.934 1.00 89.69 165 GLY A C 1
ATOM 1298 O O . GLY A 1 165 ? -8.815 -2.707 19.488 1.00 89.69 165 GLY A O 1
ATOM 1299 N N . TRP A 1 166 ? -6.934 -1.524 19.186 1.00 89.88 166 TRP A N 1
ATOM 1300 C CA . TRP A 1 166 ? -7.231 -0.495 20.177 1.00 89.88 166 TRP A CA 1
ATOM 1301 C C . TRP A 1 166 ? -7.098 0.884 19.563 1.00 89.88 166 TRP A C 1
ATOM 1303 O O . TRP A 1 166 ? -6.194 1.142 18.770 1.00 89.88 166 TRP A O 1
ATOM 1313 N N . LEU A 1 167 ? -7.993 1.787 19.954 1.00 88.50 167 LEU A N 1
ATOM 1314 C CA . LEU A 1 167 ? -7.814 3.188 19.624 1.00 88.50 167 LEU A CA 1
ATOM 1315 C C . LEU A 1 167 ? -6.734 3.770 20.539 1.00 88.50 167 LEU A C 1
ATOM 1317 O O . LEU A 1 167 ? -6.876 3.717 21.760 1.00 88.50 167 LEU A O 1
ATOM 1321 N N . ILE A 1 168 ? -5.691 4.339 19.948 1.00 86.25 168 ILE A N 1
ATOM 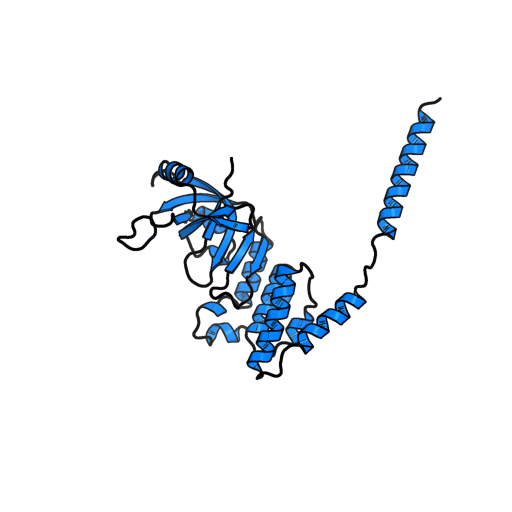1322 C CA . ILE A 1 168 ? -4.646 5.063 20.666 1.00 86.25 168 ILE A CA 1
ATOM 1323 C C . ILE A 1 168 ? -4.728 6.546 20.301 1.00 86.25 168 ILE A C 1
ATOM 1325 O O . ILE A 1 168 ? -5.083 6.920 19.178 1.00 86.25 168 ILE A O 1
ATOM 1329 N N . GLU A 1 169 ? -4.440 7.407 21.271 1.00 79.12 169 GLU A N 1
ATOM 1330 C CA . GLU A 1 169 ? -4.315 8.840 21.020 1.00 79.12 169 GLU A CA 1
ATOM 1331 C C . GLU A 1 169 ? -2.951 9.076 20.366 1.00 79.12 169 GLU A C 1
ATOM 1333 O O . GLU A 1 169 ? -1.916 8.951 21.018 1.00 79.12 169 GLU A O 1
ATOM 1338 N N . GLY A 1 170 ? -2.947 9.334 19.055 1.00 71.50 170 GLY A N 1
ATOM 1339 C CA . GLY A 1 170 ? -1.740 9.756 18.344 1.00 71.50 170 GLY A CA 1
ATOM 1340 C C . GLY A 1 170 ? -1.472 11.249 18.522 1.00 71.50 170 GLY A C 1
ATOM 1341 O O . GLY A 1 170 ? -2.167 11.923 19.271 1.00 71.50 170 GLY A O 1
ATOM 1342 N N . GLY A 1 171 ? -0.481 11.787 17.815 1.00 68.75 171 GLY A N 1
ATOM 1343 C CA . GLY A 1 171 ? -0.217 13.230 17.752 1.00 68.75 171 GLY A CA 1
ATOM 1344 C C . GLY A 1 171 ? 0.867 13.741 18.704 1.00 68.75 171 GLY A C 1
ATOM 1345 O O . GLY A 1 171 ? 1.236 13.116 19.701 1.00 68.75 171 GLY A O 1
ATOM 1346 N N . ALA A 1 172 ? 1.425 14.902 18.363 1.00 71.38 172 ALA A N 1
ATOM 1347 C CA . ALA A 1 172 ? 2.460 15.534 19.171 1.00 71.38 172 ALA A CA 1
ATOM 1348 C C . ALA A 1 172 ? 1.866 16.058 20.487 1.00 71.38 172 ALA A C 1
ATOM 1350 O O . ALA A 1 172 ? 0.754 16.590 20.532 1.00 71.38 172 ALA A O 1
ATOM 1351 N N . LYS A 1 173 ? 2.631 15.954 21.579 1.00 73.44 173 LYS A N 1
ATOM 1352 C CA . LYS A 1 173 ? 2.214 16.449 22.896 1.00 73.44 173 LYS A CA 1
ATOM 1353 C C . LYS A 1 173 ? 1.806 17.929 22.802 1.00 73.44 173 LYS A C 1
ATOM 1355 O O . LYS A 1 173 ? 2.649 18.783 22.547 1.00 73.44 173 LYS A O 1
ATOM 1360 N N . GLY A 1 174 ? 0.526 18.224 23.044 1.00 78.75 174 GLY A N 1
ATOM 1361 C CA . GLY A 1 174 ? -0.036 19.583 23.001 1.00 78.75 174 GLY A CA 1
ATOM 1362 C C . GLY A 1 174 ? -0.955 19.877 21.811 1.00 78.75 174 GLY A C 1
ATOM 1363 O O . GLY A 1 174 ? -1.529 20.965 21.747 1.00 78.75 174 GLY A O 1
ATOM 1364 N N . GLU A 1 175 ? -1.141 18.930 20.891 1.00 83.12 175 GLU A N 1
ATOM 1365 C CA . GLU A 1 175 ? -2.122 19.067 19.819 1.00 83.12 175 GLU A CA 1
ATOM 1366 C C . GLU A 1 175 ? -3.554 18.992 20.373 1.00 83.12 175 GLU A C 1
ATOM 1368 O O . GLU A 1 175 ? -3.903 18.092 21.133 1.00 83.12 175 GLU A O 1
ATOM 1373 N N . LYS A 1 176 ? -4.399 19.975 20.028 1.00 79.56 176 LYS A N 1
ATOM 1374 C CA . LYS A 1 176 ? -5.748 20.099 20.613 1.00 79.56 176 LYS A CA 1
ATOM 1375 C C . LYS A 1 176 ? -6.734 19.042 20.114 1.00 79.56 176 LYS A C 1
ATOM 1377 O O . LYS A 1 176 ? -7.743 18.837 20.773 1.00 79.56 176 LYS A O 1
ATOM 1382 N N . ASN A 1 177 ? -6.465 18.421 18.966 1.00 75.31 177 ASN A N 1
ATOM 1383 C CA . ASN A 1 177 ? -7.321 17.423 18.326 1.00 75.31 177 ASN A CA 1
ATOM 1384 C C . ASN A 1 177 ? -6.443 16.449 17.530 1.00 75.31 177 ASN A C 1
ATOM 1386 O O . ASN A 1 177 ? -6.398 16.565 16.302 1.00 75.31 177 ASN A O 1
ATOM 1390 N N . PRO A 1 178 ? -5.705 15.555 18.203 1.00 83.12 178 PRO A N 1
ATOM 1391 C CA . PRO A 1 178 ? -4.898 14.584 17.488 1.00 83.12 178 PRO A CA 1
ATOM 1392 C C . PRO A 1 178 ? -5.780 13.684 16.627 1.00 83.12 178 PRO A C 1
ATOM 1394 O O . PRO A 1 178 ? -6.892 13.317 17.027 1.00 83.12 178 PRO A O 1
ATOM 1397 N N . ASP A 1 179 ? -5.285 13.314 15.449 1.00 83.94 179 ASP A N 1
ATOM 1398 C CA . ASP A 1 179 ? -5.988 12.338 14.634 1.00 83.94 179 ASP A CA 1
ATOM 1399 C C . ASP A 1 179 ? -6.003 10.961 15.339 1.00 83.94 179 ASP A C 1
ATOM 1401 O O . ASP A 1 179 ? -5.040 10.592 16.019 1.00 83.94 179 ASP A O 1
ATOM 1405 N N . PRO A 1 180 ? -7.099 10.191 15.218 1.00 87.38 180 PRO A N 1
ATOM 1406 C CA . PRO A 1 180 ? -7.222 8.890 15.861 1.00 87.38 180 PRO A CA 1
ATOM 1407 C C . PRO A 1 180 ? -6.301 7.857 15.206 1.00 87.38 180 PRO A C 1
ATOM 1409 O O . PRO A 1 180 ? -6.341 7.666 13.990 1.00 87.38 180 PRO A O 1
ATOM 1412 N N . TYR A 1 181 ? -5.541 7.129 16.020 1.00 88.88 181 TYR A N 1
ATOM 1413 C CA . TYR A 1 181 ? -4.753 5.986 15.568 1.00 88.88 181 TYR A CA 1
ATOM 1414 C C . TYR A 1 181 ? -5.385 4.684 16.048 1.00 88.88 181 TYR A C 1
ATOM 1416 O O . TYR A 1 181 ? -6.005 4.620 17.111 1.00 88.88 181 TYR A O 1
ATOM 1424 N N . PHE A 1 182 ? -5.226 3.633 15.256 1.00 87.69 182 PHE A N 1
ATOM 1425 C CA . PHE A 1 182 ? -5.681 2.288 15.558 1.00 87.69 182 PHE A CA 1
ATOM 1426 C C . PHE A 1 182 ? -4.475 1.352 15.619 1.00 87.69 182 PHE A C 1
ATOM 1428 O O . PHE A 1 182 ? -3.768 1.169 14.628 1.00 87.69 182 PHE A O 1
ATOM 1435 N N . HIS A 1 183 ? -4.238 0.786 16.798 1.00 88.81 183 HIS A N 1
ATOM 1436 C CA . HIS A 1 183 ? -3.220 -0.225 17.037 1.00 88.81 183 HIS A CA 1
ATOM 1437 C C . HIS A 1 183 ? -3.816 -1.608 16.762 1.00 88.81 183 HIS A C 1
ATOM 1439 O O . HIS A 1 183 ? -4.680 -2.062 17.512 1.00 88.81 183 HIS A O 1
ATOM 1445 N N . ILE A 1 184 ? -3.389 -2.269 15.689 1.00 88.94 184 ILE A N 1
ATOM 1446 C CA . ILE A 1 184 ? -3.868 -3.603 15.309 1.00 88.94 184 ILE A CA 1
ATOM 1447 C C . ILE A 1 184 ? -3.223 -4.658 16.215 1.00 88.94 184 ILE A C 1
ATOM 1449 O O . ILE A 1 184 ? -2.018 -4.633 16.444 1.00 88.94 184 ILE A O 1
ATOM 1453 N N . ALA A 1 185 ? -4.013 -5.619 16.692 1.00 89.94 185 ALA A N 1
ATOM 1454 C CA . ALA A 1 185 ? -3.512 -6.751 17.463 1.00 89.94 185 ALA A CA 1
ATOM 1455 C C . ALA A 1 185 ? -2.571 -7.649 16.639 1.00 89.94 185 ALA A C 1
ATOM 1457 O O . ALA A 1 185 ? -2.856 -7.956 15.484 1.00 89.94 185 ALA A O 1
ATOM 1458 N N . ASP A 1 186 ? -1.512 -8.173 17.263 1.00 88.94 186 ASP A N 1
ATOM 1459 C CA . ASP A 1 186 ? -0.476 -8.988 16.598 1.00 88.94 186 ASP A CA 1
ATOM 1460 C C . ASP A 1 186 ? -1.033 -10.145 15.767 1.00 88.94 186 ASP A C 1
ATOM 1462 O O . ASP A 1 186 ? -0.641 -10.361 14.620 1.00 88.94 186 ASP A O 1
ATOM 1466 N N . LYS A 1 187 ? -2.014 -10.862 16.327 1.00 91.00 187 LYS A N 1
ATOM 1467 C CA . LYS A 1 187 ? -2.695 -11.981 15.658 1.00 91.00 187 LYS A CA 1
ATOM 1468 C C . LYS A 1 187 ? -3.424 -11.577 14.368 1.00 91.00 187 LYS A C 1
ATOM 1470 O O . LYS A 1 187 ? -3.765 -12.443 13.567 1.00 91.00 187 LYS A O 1
ATOM 1475 N N . ASP A 1 188 ? -3.697 -10.290 14.182 1.00 89.88 188 ASP A N 1
ATOM 1476 C CA . ASP A 1 188 ? -4.436 -9.749 13.048 1.00 89.88 188 ASP A CA 1
ATOM 1477 C C . ASP A 1 188 ? -3.523 -9.046 12.036 1.00 89.88 188 ASP A C 1
ATOM 1479 O O . ASP A 1 188 ? -3.955 -8.831 10.906 1.00 89.88 188 ASP A O 1
ATOM 1483 N N . LEU A 1 189 ? -2.247 -8.792 12.364 1.00 87.38 189 LEU A N 1
ATOM 1484 C CA . LEU A 1 189 ? -1.264 -8.259 11.409 1.00 87.38 189 LEU A CA 1
ATOM 1485 C C . LEU A 1 189 ? -1.116 -9.169 10.189 1.00 87.38 189 LEU A C 1
ATOM 1487 O O . LEU A 1 189 ? -1.105 -8.696 9.062 1.00 87.38 189 LEU A O 1
ATOM 1491 N N . GLN A 1 190 ? -1.100 -10.485 10.393 1.00 88.38 190 GLN A N 1
ATOM 1492 C CA . GLN A 1 190 ? -1.022 -11.483 9.318 1.00 88.38 190 GLN A CA 1
ATOM 1493 C C . GLN A 1 190 ? -2.205 -11.451 8.330 1.00 88.38 190 GLN A C 1
ATOM 1495 O O . GLN A 1 190 ? -2.116 -12.042 7.258 1.00 88.38 190 GLN A O 1
ATOM 1500 N N . LYS A 1 191 ? -3.307 -10.762 8.671 1.00 88.25 191 LYS A N 1
ATOM 1501 C CA . LYS A 1 191 ? -4.453 -10.540 7.772 1.00 88.25 191 LYS A CA 1
ATOM 1502 C C . LYS A 1 191 ? -4.230 -9.367 6.811 1.00 88.25 191 LYS A C 1
ATOM 1504 O O . LYS A 1 191 ? -5.084 -9.113 5.963 1.00 88.25 191 LYS A O 1
ATOM 1509 N N . LEU A 1 192 ? -3.141 -8.618 6.974 1.00 86.38 192 LEU A N 1
ATOM 1510 C CA . LEU A 1 192 ? -2.776 -7.466 6.153 1.00 86.38 192 LEU A CA 1
ATOM 1511 C C . LEU A 1 192 ? -1.779 -7.871 5.057 1.00 86.38 192 LEU A C 1
ATOM 1513 O O . LEU A 1 192 ? -1.076 -8.877 5.210 1.00 86.38 192 LEU A O 1
ATOM 1517 N N . PRO A 1 193 ? -1.652 -7.069 3.983 1.00 83.12 193 PRO A N 1
ATOM 1518 C CA . PRO A 1 193 ? -0.560 -7.204 3.020 1.00 83.12 193 PRO A CA 1
ATOM 1519 C C . PRO A 1 193 ? 0.811 -7.249 3.709 1.00 83.12 193 PRO A C 1
ATOM 1521 O O . PRO A 1 193 ? 1.032 -6.533 4.687 1.00 83.12 193 PRO A O 1
ATOM 1524 N N . PHE A 1 194 ? 1.744 -8.061 3.199 1.00 81.00 194 PHE A N 1
ATOM 1525 C CA . PHE A 1 194 ? 3.038 -8.311 3.850 1.00 81.00 194 PHE A CA 1
ATOM 1526 C C . PHE A 1 194 ? 3.818 -7.021 4.132 1.00 81.00 194 PHE A C 1
ATOM 1528 O O . PHE A 1 194 ? 4.314 -6.831 5.245 1.00 81.00 194 PHE A O 1
ATOM 1535 N N . SER A 1 195 ? 3.819 -6.080 3.184 1.00 74.56 195 SER A N 1
ATOM 1536 C CA . SER A 1 195 ? 4.440 -4.759 3.330 1.00 74.56 195 SER A CA 1
ATOM 1537 C C . SER A 1 195 ? 3.955 -3.964 4.550 1.00 74.56 195 SER A C 1
ATOM 1539 O O . SER A 1 195 ? 4.651 -3.056 5.007 1.00 74.56 195 SER A O 1
ATOM 1541 N N . MET A 1 196 ? 2.765 -4.284 5.069 1.00 82.50 196 MET A N 1
ATOM 1542 C CA . MET A 1 196 ? 2.119 -3.606 6.195 1.00 82.50 196 MET A CA 1
ATOM 1543 C C . MET A 1 196 ? 2.300 -4.339 7.525 1.00 82.50 196 MET A C 1
ATOM 1545 O O . MET A 1 196 ? 2.224 -3.705 8.568 1.00 82.50 196 MET A O 1
ATOM 1549 N N . GLN A 1 197 ? 2.628 -5.633 7.525 1.00 85.69 197 GLN A N 1
ATOM 1550 C CA . GLN A 1 197 ? 2.681 -6.447 8.752 1.00 85.69 197 GLN A CA 1
ATOM 1551 C C . GLN A 1 197 ? 3.741 -5.985 9.766 1.00 85.69 197 GLN A C 1
ATOM 1553 O O . GLN A 1 197 ? 3.705 -6.387 10.923 1.00 85.69 197 GLN A O 1
ATOM 1558 N N . LYS A 1 198 ? 4.680 -5.127 9.348 1.00 83.12 198 LYS A N 1
ATOM 1559 C CA . LYS A 1 198 ? 5.687 -4.508 10.223 1.00 83.12 198 LYS A CA 1
ATOM 1560 C C . LYS A 1 198 ? 5.171 -3.314 11.035 1.00 83.12 198 LYS A C 1
ATOM 1562 O O . LYS A 1 198 ? 5.848 -2.889 11.964 1.00 83.12 198 LYS A O 1
ATOM 1567 N N . ASN A 1 199 ? 4.027 -2.746 10.657 1.00 83.69 199 ASN A N 1
ATOM 1568 C CA . ASN A 1 199 ? 3.424 -1.603 11.328 1.00 83.69 199 ASN A CA 1
ATOM 1569 C C . ASN A 1 199 ? 2.225 -2.095 12.138 1.00 83.69 199 ASN A C 1
ATOM 1571 O O . ASN A 1 199 ? 1.360 -2.780 11.597 1.00 83.69 199 ASN A O 1
ATOM 1575 N N . GLN A 1 200 ? 2.161 -1.729 13.415 1.00 85.75 200 GLN A N 1
ATOM 1576 C CA . GLN A 1 200 ? 1.000 -1.992 14.273 1.00 85.75 200 GLN A CA 1
ATOM 1577 C C . GLN A 1 200 ? 0.070 -0.785 14.372 1.00 85.75 200 GLN A C 1
ATOM 1579 O O . GLN A 1 200 ? -1.122 -0.953 14.605 1.00 85.75 200 GLN A O 1
ATOM 1584 N N . GLU A 1 201 ? 0.595 0.421 14.171 1.00 86.94 201 GLU A N 1
ATOM 1585 C CA . GLU A 1 201 ? -0.133 1.669 14.361 1.00 86.94 201 GLU A CA 1
ATOM 1586 C C . GLU A 1 201 ? -0.527 2.280 13.025 1.00 86.94 201 GLU A C 1
ATOM 1588 O O . GLU A 1 201 ? 0.314 2.510 12.151 1.00 86.94 201 GLU A O 1
ATOM 1593 N N . TYR A 1 202 ? -1.816 2.567 12.893 1.00 85.75 202 TYR A N 1
ATOM 1594 C CA . TYR A 1 202 ? -2.380 3.089 11.664 1.00 85.75 202 TYR A CA 1
ATOM 1595 C C . TYR A 1 202 ? -3.235 4.309 11.940 1.00 85.75 202 TYR A C 1
ATOM 1597 O O . TYR A 1 202 ? -4.064 4.307 12.847 1.00 85.75 202 TYR A O 1
ATOM 1605 N N . LEU A 1 203 ? -3.084 5.330 11.110 1.00 85.25 203 LEU A N 1
ATOM 1606 C CA . LEU A 1 203 ? -3.954 6.492 11.128 1.00 85.25 203 LEU A CA 1
ATOM 1607 C C . LEU A 1 203 ? -5.348 6.080 10.635 1.00 85.25 203 LEU A C 1
ATOM 1609 O O . LEU A 1 203 ? -5.489 5.536 9.540 1.00 85.25 203 LEU A O 1
ATOM 1613 N N . LEU A 1 204 ? -6.385 6.323 11.432 1.00 85.19 204 LEU A N 1
ATOM 1614 C CA . LEU A 1 204 ? -7.750 5.934 11.089 1.00 85.19 204 LEU A CA 1
ATOM 1615 C C . LEU A 1 204 ? -8.427 7.049 10.285 1.00 85.19 204 LEU A C 1
ATOM 1617 O O . LEU A 1 204 ? -8.524 8.187 10.748 1.00 85.19 204 LEU A O 1
ATOM 1621 N N . LYS A 1 205 ? -8.934 6.722 9.094 1.00 86.25 205 LYS A N 1
ATOM 1622 C CA . LYS A 1 205 ? -9.724 7.632 8.246 1.00 86.25 205 LYS A CA 1
ATOM 1623 C C . LYS A 1 205 ? -10.989 6.952 7.723 1.00 86.25 205 LYS A C 1
ATOM 1625 O O . LYS A 1 205 ? -11.145 5.735 7.809 1.00 86.25 205 LYS A O 1
ATOM 1630 N N . VAL A 1 206 ? -11.905 7.752 7.182 1.00 84.69 206 VAL A N 1
ATOM 1631 C CA . VAL A 1 206 ? -13.085 7.275 6.442 1.00 84.69 206 VAL A CA 1
ATOM 1632 C C . VAL A 1 206 ? -12.895 7.598 4.964 1.00 84.69 206 VAL A C 1
ATOM 1634 O O . VAL A 1 206 ? -12.448 8.695 4.633 1.00 84.69 206 VAL A O 1
ATOM 1637 N N . TYR A 1 207 ? -13.235 6.666 4.073 1.00 77.12 207 TYR A N 1
ATOM 1638 C CA . TYR A 1 207 ? -13.238 6.915 2.630 1.00 77.12 207 TYR A CA 1
ATOM 1639 C C . TYR A 1 207 ? -14.638 7.307 2.192 1.00 77.12 207 TYR A C 1
ATOM 1641 O O . TYR A 1 207 ? -15.595 6.543 2.342 1.00 77.12 207 TYR A O 1
ATOM 1649 N N . SER A 1 208 ? -14.773 8.523 1.677 1.00 77.88 208 SER A N 1
ATOM 1650 C CA . SER A 1 208 ? -16.054 9.027 1.214 1.00 77.88 208 SER A CA 1
ATOM 1651 C C . SER A 1 208 ? -16.352 8.579 -0.212 1.00 77.88 208 SER A C 1
ATOM 1653 O O . SER A 1 208 ? -15.475 8.174 -0.977 1.00 77.88 208 SER A O 1
ATOM 1655 N N . LYS A 1 209 ? -17.627 8.685 -0.602 1.00 75.62 209 LYS A N 1
ATOM 1656 C CA . LYS A 1 209 ? -18.088 8.350 -1.960 1.00 75.62 209 LYS A CA 1
ATOM 1657 C C . LYS A 1 209 ? -17.439 9.210 -3.050 1.00 75.62 209 LYS A C 1
ATOM 1659 O O . LYS A 1 209 ? -17.516 8.852 -4.219 1.00 75.62 209 LYS A O 1
ATOM 1664 N N . GLU A 1 210 ? -16.822 10.328 -2.677 1.00 76.69 210 GLU A N 1
ATOM 1665 C CA . GLU A 1 210 ? -16.084 11.207 -3.586 1.00 76.69 210 GLU A CA 1
ATOM 1666 C C . GLU A 1 210 ? -14.621 10.780 -3.780 1.00 76.69 210 GLU A C 1
ATOM 1668 O O . GLU A 1 210 ? -13.832 11.552 -4.323 1.00 76.69 210 GLU A O 1
ATOM 1673 N N . ASN A 1 211 ? -14.242 9.576 -3.334 1.00 69.56 211 ASN A N 1
ATOM 1674 C CA . ASN A 1 211 ? -12.865 9.080 -3.335 1.00 69.56 211 ASN A CA 1
ATOM 1675 C C . ASN A 1 211 ? -11.906 9.969 -2.526 1.00 69.56 211 ASN A C 1
ATOM 1677 O O . ASN A 1 211 ? -10.734 10.116 -2.878 1.00 69.56 211 ASN A O 1
ATOM 1681 N N . LYS A 1 212 ? -12.408 10.580 -1.446 1.00 75.81 212 LYS A N 1
ATOM 1682 C CA . LYS A 1 212 ? -11.633 11.442 -0.548 1.00 75.81 212 LYS A CA 1
ATOM 1683 C C . LYS A 1 212 ? -11.541 10.825 0.838 1.00 75.81 212 LYS A C 1
ATOM 1685 O O . LYS A 1 212 ? -12.492 10.217 1.324 1.00 75.81 212 LYS A O 1
ATOM 1690 N N . PHE A 1 213 ? -10.400 11.031 1.483 1.00 74.69 213 PHE A N 1
ATOM 1691 C CA . PHE A 1 213 ? -10.218 10.680 2.883 1.00 74.69 213 PHE A CA 1
ATOM 1692 C C . PHE A 1 213 ? -10.744 11.787 3.777 1.00 74.69 213 PHE A C 1
ATOM 1694 O O . PHE A 1 213 ? -10.318 12.938 3.685 1.00 74.69 213 PHE A O 1
ATOM 1701 N N . GLU A 1 214 ? -11.641 11.412 4.671 1.00 85.06 214 GLU A N 1
ATOM 1702 C CA . GLU A 1 214 ? -12.267 12.307 5.626 1.00 85.06 214 GLU A CA 1
ATOM 1703 C C . GLU A 1 214 ? -11.882 11.913 7.050 1.00 85.06 214 GLU A C 1
ATOM 1705 O O . GLU A 1 214 ? -11.498 10.772 7.342 1.00 85.06 214 GLU A O 1
ATOM 1710 N N . LYS A 1 215 ? -11.974 12.893 7.954 1.00 87.19 215 LYS A N 1
ATOM 1711 C CA . LYS A 1 215 ? -11.802 12.645 9.383 1.00 87.19 215 LYS A CA 1
ATOM 1712 C C . LYS A 1 215 ? -12.873 11.672 9.860 1.00 87.19 215 LYS A C 1
ATOM 1714 O O . LYS A 1 215 ? -14.036 11.778 9.476 1.00 87.19 215 LYS A O 1
ATOM 1719 N N . VAL A 1 216 ? -12.482 10.757 10.740 1.00 85.94 216 VAL A N 1
ATOM 1720 C CA . VAL A 1 216 ? -13.421 9.820 11.360 1.00 85.94 216 VAL A CA 1
ATOM 1721 C C . VAL A 1 216 ? -14.461 10.611 12.162 1.00 85.94 216 VAL A C 1
ATOM 1723 O O . VAL A 1 216 ? -14.073 11.435 12.994 1.00 85.94 216 VAL A O 1
ATOM 1726 N N . PRO A 1 217 ? -15.773 10.384 11.959 1.00 89.12 217 PRO A N 1
ATOM 1727 C CA . PRO A 1 217 ? -16.806 11.060 12.734 1.00 89.12 217 PRO A CA 1
ATOM 1728 C C . PRO A 1 217 ? -16.601 10.870 14.242 1.00 89.12 217 PRO A C 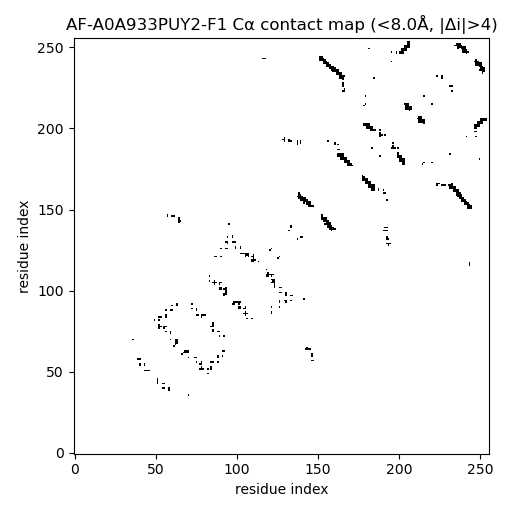1
ATOM 1730 O O . PRO A 1 217 ? -16.366 9.750 14.699 1.00 89.12 217 PRO A O 1
ATOM 1733 N N . GLN A 1 218 ? -16.771 11.936 15.037 1.00 88.00 218 GLN A N 1
ATOM 1734 C CA . GLN A 1 218 ? -16.564 11.887 16.495 1.00 88.00 218 GLN A CA 1
ATOM 1735 C C . GLN A 1 218 ? -17.393 10.783 17.166 1.00 88.00 218 GLN A C 1
ATOM 1737 O O . GLN A 1 218 ? -16.897 10.064 18.021 1.00 88.00 218 GLN A O 1
ATOM 1742 N N . LYS A 1 219 ? -18.627 10.557 16.702 1.00 89.31 219 LYS A N 1
ATOM 1743 C CA . LYS A 1 219 ? -19.487 9.462 17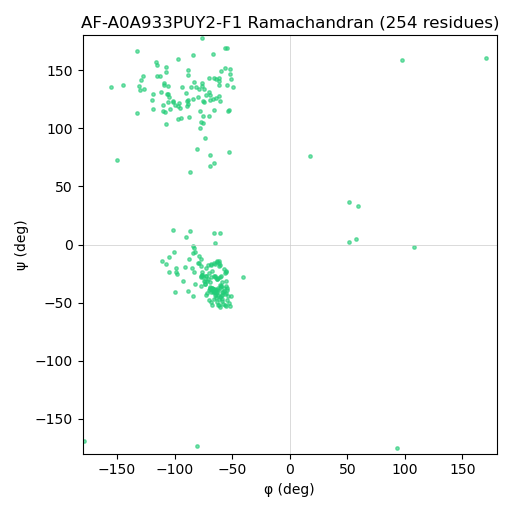.178 1.00 89.31 219 LYS A CA 1
ATOM 1744 C C . LYS A 1 219 ? -18.837 8.078 17.019 1.00 89.31 219 LYS A C 1
ATOM 1746 O O . LYS A 1 219 ? -19.029 7.206 17.866 1.00 89.31 219 LYS A O 1
ATOM 1751 N N . THR A 1 220 ? -18.094 7.862 15.935 1.00 85.31 220 THR A N 1
ATOM 1752 C CA . THR A 1 220 ? -17.365 6.614 15.679 1.00 85.31 220 THR A CA 1
ATOM 1753 C C . THR A 1 220 ? -16.166 6.497 16.613 1.00 85.31 220 THR A C 1
ATOM 1755 O O . THR A 1 220 ? -15.977 5.435 17.203 1.00 85.31 220 THR A O 1
ATOM 1758 N N . ILE A 1 221 ? -15.430 7.593 16.827 1.00 86.00 221 ILE A N 1
ATOM 1759 C CA . ILE A 1 221 ? -14.345 7.674 17.818 1.00 86.00 221 ILE A CA 1
ATOM 1760 C C . ILE A 1 221 ? -14.878 7.349 19.220 1.00 86.00 221 ILE A C 1
ATOM 1762 O O . ILE A 1 221 ? -14.353 6.457 19.879 1.00 86.00 221 ILE A O 1
ATOM 1766 N N . ASP A 1 222 ? -15.961 7.994 19.654 1.00 87.56 222 ASP A N 1
ATOM 1767 C CA . ASP A 1 222 ? -16.573 7.778 20.970 1.00 87.56 222 ASP A CA 1
ATOM 1768 C C . ASP A 1 222 ? -17.045 6.330 21.146 1.00 87.56 222 ASP A C 1
ATOM 1770 O O . ASP A 1 222 ? -16.914 5.750 22.224 1.00 87.56 222 ASP A O 1
ATOM 1774 N N . ARG A 1 223 ? -17.580 5.716 20.080 1.00 84.06 223 ARG A N 1
ATOM 1775 C CA . ARG A 1 223 ? -17.950 4.295 20.077 1.00 84.06 223 ARG A CA 1
ATOM 1776 C C . ARG A 1 223 ? -16.722 3.407 20.256 1.00 84.06 223 ARG A C 1
ATOM 1778 O O . ARG A 1 223 ? -16.792 2.489 21.063 1.00 84.06 223 ARG A O 1
ATOM 1785 N N . LEU A 1 224 ? -15.633 3.673 19.535 1.00 84.19 224 LEU A N 1
ATOM 1786 C CA . LEU A 1 224 ? -14.387 2.909 19.645 1.00 84.19 224 LEU A CA 1
ATOM 1787 C C . LEU A 1 224 ? -13.738 3.082 21.025 1.00 84.19 224 LEU A C 1
ATOM 1789 O O . LEU A 1 224 ? -13.348 2.087 21.619 1.00 84.19 224 LEU A O 1
ATOM 1793 N N . LYS A 1 225 ? -13.733 4.296 21.596 1.00 84.19 225 LYS A N 1
ATOM 1794 C CA . LYS A 1 225 ? -13.204 4.567 22.947 1.00 84.19 225 LYS A CA 1
ATOM 1795 C C . LYS A 1 225 ? -13.920 3.784 24.057 1.00 84.19 225 LYS A C 1
ATOM 1797 O O . LYS A 1 225 ? -13.314 3.503 25.087 1.00 84.19 225 LYS A O 1
ATOM 1802 N N . LYS A 1 226 ? -15.196 3.409 23.872 1.00 82.88 226 LYS A N 1
ATOM 1803 C CA . LYS A 1 226 ? -15.922 2.548 24.834 1.00 82.88 226 LYS A CA 1
ATOM 1804 C C . LYS A 1 226 ? -15.332 1.141 24.927 1.00 82.88 226 LYS A C 1
ATOM 1806 O O . LYS A 1 226 ? -15.443 0.509 25.977 1.00 82.88 226 LYS A O 1
ATOM 1811 N N . PHE A 1 227 ? -14.710 0.660 23.856 1.00 72.19 227 PHE A N 1
ATOM 1812 C CA . PHE A 1 227 ? -13.915 -0.560 23.867 1.00 72.19 227 PHE A CA 1
ATOM 1813 C C . PHE A 1 227 ? -12.547 -0.187 24.452 1.00 72.19 227 PHE A C 1
ATOM 1815 O O . PHE A 1 227 ? -11.619 0.204 23.755 1.00 72.19 227 PHE A O 1
ATOM 1822 N N . SER A 1 228 ? -12.505 -0.155 25.788 1.00 60.19 228 SER A N 1
ATOM 1823 C CA . SER A 1 228 ? -11.331 0.217 26.589 1.00 60.19 228 SER A CA 1
ATOM 1824 C C . SER A 1 228 ? -10.089 -0.609 26.233 1.00 60.19 228 SER A C 1
ATOM 1826 O O . SER A 1 228 ? -10.219 -1.691 25.667 1.00 60.19 228 SER A O 1
ATOM 1828 N N . GLU A 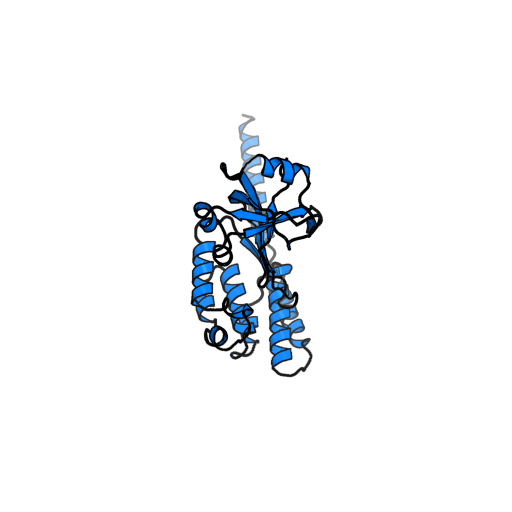1 229 ? -8.921 -0.198 26.735 1.00 60.78 229 GLU A N 1
ATOM 1829 C CA . GLU A 1 229 ? -7.640 -0.936 26.689 1.00 60.78 229 GLU A CA 1
ATOM 1830 C C . GLU A 1 229 ? -7.756 -2.457 26.941 1.00 60.78 229 GLU A C 1
ATOM 1832 O O . GLU A 1 229 ? -6.958 -3.243 26.441 1.00 60.78 229 GLU A O 1
ATOM 1837 N N . LYS A 1 230 ? -8.768 -2.905 27.696 1.00 68.75 230 LYS A N 1
ATOM 1838 C CA . LYS A 1 230 ? -8.951 -4.312 28.079 1.00 68.75 230 LYS A CA 1
ATOM 1839 C C . LYS A 1 230 ? -9.676 -5.183 27.054 1.00 68.75 230 LYS A C 1
ATOM 1841 O O . LYS A 1 230 ? -9.584 -6.404 27.156 1.00 68.75 230 LYS A O 1
ATOM 1846 N N . ILE A 1 231 ? -10.429 -4.602 26.119 1.00 82.31 231 ILE A N 1
ATOM 1847 C CA . ILE A 1 231 ? -11.198 -5.366 25.127 1.00 82.31 231 ILE A CA 1
ATOM 1848 C C . ILE A 1 231 ? -10.931 -4.750 23.756 1.00 82.31 231 ILE A C 1
ATOM 1850 O O . ILE A 1 231 ? -11.361 -3.618 23.533 1.00 82.31 231 ILE A O 1
ATOM 1854 N N . PRO A 1 232 ? -10.253 -5.468 22.842 1.00 83.88 232 PRO A N 1
ATOM 1855 C CA . PRO A 1 232 ? -9.996 -4.937 21.516 1.00 83.88 232 PRO A CA 1
ATOM 1856 C C . PRO A 1 232 ? -11.319 -4.665 20.794 1.00 83.88 232 PRO A C 1
ATOM 1858 O O . PRO A 1 232 ? -12.255 -5.469 20.840 1.00 83.88 232 PRO A O 1
ATOM 1861 N N . ALA A 1 233 ? -11.395 -3.523 20.122 1.00 86.12 233 ALA A N 1
ATOM 1862 C CA . ALA A 1 233 ? -12.457 -3.228 19.178 1.00 86.12 233 ALA A CA 1
ATOM 1863 C C . ALA A 1 233 ? -12.199 -3.991 17.878 1.00 86.12 233 ALA A C 1
ATOM 1865 O O . ALA A 1 233 ? -11.071 -4.018 17.391 1.00 86.12 233 ALA A O 1
ATOM 1866 N N . THR A 1 234 ? -13.248 -4.546 17.277 1.00 87.00 234 THR A N 1
ATOM 1867 C CA . THR A 1 234 ? -13.171 -5.093 15.920 1.00 87.00 234 THR A CA 1
ATOM 1868 C C . THR A 1 234 ? -13.658 -4.046 14.923 1.00 87.00 234 THR A C 1
ATOM 1870 O O . THR A 1 234 ? -14.812 -3.612 14.988 1.00 87.00 234 THR A O 1
ATOM 1873 N N . ILE A 1 235 ? -12.810 -3.669 13.968 1.00 84.94 235 ILE A N 1
ATOM 1874 C CA . ILE A 1 235 ? -13.175 -2.815 12.832 1.00 84.94 235 ILE A CA 1
ATOM 1875 C C . ILE A 1 235 ? -13.231 -3.631 11.539 1.00 84.94 235 ILE A C 1
ATOM 1877 O O . ILE A 1 235 ? -12.574 -4.662 11.407 1.00 84.94 235 ILE A O 1
ATOM 1881 N N . THR A 1 236 ? -14.043 -3.177 10.582 1.00 86.25 236 THR A N 1
ATOM 1882 C CA . THR A 1 236 ? -14.022 -3.697 9.208 1.00 86.25 236 THR A CA 1
ATOM 1883 C C . THR A 1 236 ? -13.363 -2.664 8.311 1.00 86.25 236 THR A C 1
ATOM 1885 O O . THR A 1 236 ? -13.815 -1.521 8.250 1.00 86.25 236 THR A O 1
ATOM 1888 N N . VAL A 1 237 ? -12.306 -3.084 7.631 1.00 84.69 237 VAL A N 1
ATOM 1889 C CA . VAL A 1 237 ? -11.496 -2.251 6.742 1.00 84.69 237 VAL A CA 1
ATOM 1890 C C . VAL A 1 237 ? -11.718 -2.743 5.322 1.00 84.69 237 VAL A C 1
ATOM 1892 O O . VAL A 1 237 ? -11.688 -3.951 5.089 1.00 84.69 237 VAL A O 1
ATOM 1895 N N . ASP A 1 238 ? -11.997 -1.819 4.409 1.00 83.25 238 ASP A N 1
ATOM 1896 C CA . ASP A 1 238 ? -12.142 -2.066 2.970 1.00 83.25 238 ASP A CA 1
ATOM 1897 C C . ASP A 1 238 ? -10.937 -1.583 2.156 1.00 83.25 238 ASP A C 1
ATOM 1899 O O . ASP A 1 238 ? -10.707 -2.057 1.040 1.00 83.25 238 ASP A O 1
ATOM 1903 N N . LYS A 1 239 ? -10.186 -0.623 2.703 1.00 82.94 239 LYS A N 1
ATOM 1904 C CA . LYS A 1 239 ? -9.075 0.025 2.018 1.00 82.94 239 LYS A CA 1
ATOM 1905 C C . LYS A 1 239 ? -7.945 0.363 2.984 1.00 82.94 239 LYS A C 1
ATOM 1907 O O . LYS A 1 239 ? -8.181 0.865 4.083 1.00 82.94 239 LYS A O 1
ATOM 1912 N N . ILE A 1 240 ? -6.709 0.112 2.567 1.00 82.00 240 ILE A N 1
ATOM 1913 C CA . ILE A 1 240 ? -5.508 0.476 3.322 1.00 82.00 240 ILE A CA 1
ATOM 1914 C C . ILE A 1 240 ? -4.548 1.210 2.404 1.00 82.00 240 ILE A C 1
ATOM 1916 O O . ILE A 1 240 ? -4.266 0.747 1.300 1.00 82.00 240 ILE A O 1
ATOM 1920 N N . GLU A 1 241 ? -4.017 2.326 2.888 1.00 80.56 241 GLU A N 1
ATOM 1921 C CA . GLU A 1 241 ? -2.948 3.057 2.221 1.00 80.56 241 GLU A CA 1
ATOM 1922 C C . GLU A 1 241 ? -1.651 2.923 3.018 1.00 80.56 241 GLU A C 1
ATOM 1924 O O . GLU A 1 241 ? -1.574 3.314 4.183 1.00 80.56 241 GLU A O 1
ATOM 1929 N N . ALA A 1 242 ? -0.617 2.361 2.400 1.00 78.25 242 ALA A N 1
ATOM 1930 C CA . ALA A 1 242 ? 0.736 2.372 2.940 1.00 78.25 242 ALA A CA 1
ATOM 1931 C C . ALA A 1 242 ? 1.538 3.472 2.260 1.00 78.25 242 ALA A C 1
ATOM 1933 O O . ALA A 1 242 ? 1.744 3.434 1.050 1.00 78.25 242 ALA A O 1
ATOM 1934 N N . PHE A 1 243 ? 2.031 4.408 3.056 1.00 71.56 243 PHE A N 1
ATOM 1935 C CA . PHE A 1 243 ? 2.976 5.419 2.609 1.00 71.56 243 PHE A CA 1
ATOM 1936 C C . PHE A 1 243 ? 4.397 4.879 2.775 1.00 71.56 243 PHE A C 1
ATOM 1938 O O . PHE A 1 243 ? 4.680 4.142 3.726 1.00 71.56 243 PHE A O 1
ATOM 1945 N N . THR A 1 244 ? 5.306 5.245 1.870 1.00 62.84 244 THR A N 1
ATOM 1946 C CA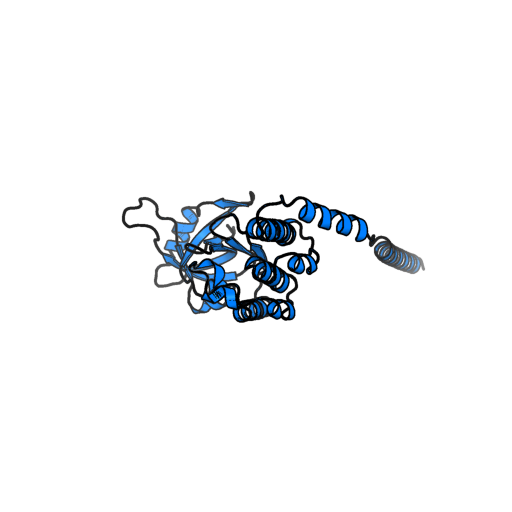 . THR A 1 244 ? 6.744 4.990 2.067 1.00 62.84 244 THR A CA 1
ATOM 1947 C C . THR A 1 244 ? 7.294 5.739 3.274 1.00 62.84 244 THR A C 1
ATOM 1949 O O . THR A 1 244 ? 8.216 5.248 3.923 1.00 62.84 244 THR A O 1
ATOM 1952 N N . GLU A 1 245 ? 6.700 6.890 3.592 1.00 59.94 245 GLU A N 1
ATOM 1953 C CA . GLU A 1 245 ? 7.040 7.718 4.743 1.00 59.94 245 GLU A CA 1
ATOM 1954 C C . GLU A 1 245 ? 5.793 8.007 5.583 1.00 59.94 245 GLU A C 1
ATOM 1956 O O . GLU A 1 245 ? 4.742 8.369 5.056 1.00 59.94 245 GLU A O 1
ATOM 1961 N N . GLY A 1 246 ? 5.912 7.861 6.902 1.00 68.88 246 GLY A N 1
ATOM 1962 C CA . GLY A 1 246 ? 4.819 8.095 7.844 1.00 68.88 246 GLY A CA 1
ATOM 1963 C C . GLY A 1 246 ? 4.004 6.849 8.192 1.00 68.88 246 GLY A C 1
ATOM 1964 O O . GLY A 1 246 ? 4.337 5.718 7.833 1.00 68.88 246 GLY A O 1
ATOM 1965 N N . SER A 1 247 ? 2.946 7.065 8.973 1.00 72.12 247 SER A N 1
ATOM 1966 C CA . SER A 1 247 ? 2.081 5.988 9.448 1.00 72.12 247 SER A CA 1
ATOM 1967 C C . SER A 1 247 ? 1.104 5.556 8.350 1.00 72.12 247 SER A C 1
ATOM 1969 O O . SER A 1 247 ? 0.473 6.415 7.730 1.00 72.12 247 SER A O 1
ATOM 1971 N N . PRO A 1 248 ? 0.932 4.246 8.111 1.00 76.38 248 PRO A N 1
ATOM 1972 C CA . PRO A 1 248 ? -0.072 3.752 7.174 1.00 76.38 248 PRO A CA 1
ATOM 1973 C C . PRO A 1 248 ? -1.483 4.183 7.603 1.00 76.38 248 PRO A C 1
ATOM 1975 O O . PRO A 1 248 ? -1.768 4.329 8.791 1.00 76.38 248 PRO A O 1
ATOM 1978 N N . ILE A 1 249 ? -2.376 4.386 6.636 1.00 80.69 249 ILE A N 1
ATOM 1979 C CA . ILE A 1 249 ? -3.765 4.783 6.875 1.00 80.69 249 ILE A CA 1
ATOM 1980 C C . ILE A 1 249 ? -4.666 3.559 6.737 1.00 80.69 249 ILE A C 1
ATOM 1982 O O . ILE A 1 249 ? -4.711 2.929 5.679 1.00 80.69 249 ILE A O 1
ATOM 1986 N N . LEU A 1 250 ? -5.431 3.257 7.786 1.00 80.75 250 LEU A N 1
ATOM 1987 C CA . LEU A 1 250 ? -6.564 2.340 7.700 1.00 80.75 250 LEU A CA 1
ATOM 1988 C C . LEU A 1 250 ? -7.813 3.125 7.358 1.00 80.75 250 LEU A C 1
ATOM 1990 O O . LEU A 1 250 ? -8.175 4.086 8.045 1.00 80.75 250 LEU A O 1
ATOM 1994 N N . THR A 1 251 ? -8.519 2.642 6.349 1.00 77.94 251 THR A N 1
ATOM 1995 C CA . THR A 1 251 ? -9.838 3.157 6.045 1.00 77.94 251 THR A CA 1
ATOM 1996 C C . THR A 1 251 ? -10.898 2.218 6.565 1.00 77.94 251 THR A C 1
ATOM 1998 O O . THR A 1 251 ? -10.958 1.049 6.191 1.00 77.94 251 THR A O 1
ATOM 2001 N N . ILE A 1 252 ? -11.768 2.746 7.411 1.00 78.50 252 ILE A N 1
ATOM 2002 C CA . ILE A 1 252 ? -13.004 2.056 7.740 1.00 78.50 252 ILE A CA 1
ATOM 2003 C C . ILE A 1 252 ? -14.065 2.396 6.700 1.00 78.50 252 ILE A C 1
ATOM 2005 O O . ILE A 1 252 ? -14.283 3.564 6.362 1.00 78.50 252 ILE A O 1
ATOM 2009 N N . VAL A 1 253 ? -14.792 1.371 6.259 1.00 66.19 253 VAL A N 1
ATOM 2010 C CA . VAL A 1 253 ? -16.120 1.600 5.698 1.00 66.19 253 VAL A CA 1
ATOM 2011 C C . VAL A 1 253 ? -16.915 2.243 6.823 1.00 66.19 253 VAL A C 1
ATOM 2013 O O . VAL A 1 253 ? -17.033 1.642 7.896 1.00 66.19 253 VAL A O 1
ATOM 2016 N N . ASP A 1 254 ? -17.488 3.426 6.602 1.00 55.94 254 ASP A N 1
ATOM 2017 C CA . ASP A 1 254 ? -18.553 3.911 7.479 1.00 55.94 254 ASP A CA 1
ATOM 2018 C C . ASP A 1 254 ? -19.788 3.027 7.226 1.00 55.94 254 ASP A C 1
ATOM 2020 O O . ASP A 1 254 ? -20.686 3.313 6.431 1.00 55.94 254 ASP A O 1
ATOM 2024 N N . GLY A 1 255 ? -19.723 1.824 7.793 1.00 47.59 255 GLY A N 1
ATOM 2025 C CA . GLY A 1 255 ? -20.773 0.834 7.781 1.00 47.59 255 GLY A CA 1
ATOM 2026 C C . GLY A 1 255 ? -21.845 1.290 8.753 1.00 47.59 255 GLY A C 1
ATOM 2027 O O . GLY A 1 255 ? -21.561 1.520 9.930 1.00 47.59 255 GLY A O 1
ATOM 2028 N N . LYS A 1 256 ? -23.061 1.429 8.225 1.00 39.62 256 LYS A N 1
ATOM 2029 C CA . LYS A 1 256 ? -24.305 1.484 8.998 1.00 39.62 256 LYS A CA 1
ATOM 2030 C C . LYS A 1 256 ? -24.273 0.571 10.224 1.00 39.62 256 LYS A C 1
ATOM 2032 O O . LYS A 1 256 ? -23.810 -0.582 10.076 1.00 39.62 256 LYS A O 1
#